Protein AF-A0AAE1VS35-F1 (afdb_monomer)

Foldseek 3Di:
DQDDADEDVVQQVLQVVQQVVCQAPVDPDDPDPPLPCQWAKDKDKDAADPDDPVNSLVVLLVQVVQADLVQLDGHPPGDNSSNCFNVQRPWHYKHKDWDQHPNRIIMMMMIIPPTGDDFQQSSVVADDAAEDVVQQVVQAVQQVVCQEDPDDDDPDDPPDDPDDKDKDKFAAPCPDPSNSRVVLRVQVVQADPVVRDGNPPGDNRSNCNVNPRVHHYKHKDWDQHPVRMIMIMMD

Organism: NCBI:txid243964

pLDDT: mean 84.27, std 13.15, range [43.28, 98.56]

Sequence (235 aa):
MELPLTWDLNLENYAKWWASSRREDCRLMHSFPEGDFKLGENIYWGSGNTWTPTDAVNAWADEKKYYDYASNSCVEGQLCGHYTQIVWKTTRRVGCARVICDSGDVFMTCNYDPPGNYIVRATKMELPLTWDSNLENYAKWWASQRREVRRLMHSFPESDFKLGENISWGSGNTWTPTHVANAWADEKKYYDYASNSCVEGQLCGDYTQNVWKSTRRVGCARVIRNSGDVFMTCN

Radius of gyration: 20.56 Å; Cα contacts (8 Å, |Δi|>4): 415; chains: 1; bounding box: 49×40×54 Å

Mean predicted aligned error: 13.08 Å

Nearest PDB structures (foldseek):
  1cfe-assembly1_A  TM=8.840E-01  e=4.135E-12  Solanum lycopersicum
  1smb-assembly1_A  TM=9.039E-01  e=7.337E-10  Homo sapiens
  2dda-assembly4_D  TM=8.501E-01  e=8.932E-10  Pseudechis australis
  2ddb-assembly2_B  TM=8.505E-01  e=1.161E-09  Pseudechis porphyriacus
  1wvr-assembly1_A  TM=8.387E-01  e=2.368E-08  Protobothrops flavoviridis

Structure (mmCIF, N/CA/C/O backbone):
data_AF-A0AAE1VS35-F1
#
_entry.id   AF-A0AAE1VS35-F1
#
loop_
_atom_site.group_PDB
_atom_site.id
_atom_site.type_symbol
_atom_site.label_atom_id
_atom_site.label_alt_id
_atom_site.label_comp_id
_atom_site.label_asym_id
_atom_site.label_entity_id
_atom_site.label_seq_id
_atom_site.pdbx_PDB_ins_code
_atom_site.Cartn_x
_atom_site.Cartn_y
_atom_site.Cartn_z
_atom_site.occupancy
_atom_site.B_iso_or_equiv
_atom_site.auth_seq_id
_atom_site.auth_comp_id
_atom_site.auth_asym_id
_atom_site.auth_atom_id
_atom_site.pdbx_PDB_model_num
ATOM 1 N N . MET A 1 1 ? -1.324 20.684 -12.156 1.00 45.22 1 MET A N 1
ATOM 2 C CA . MET A 1 1 ? -0.034 20.230 -12.707 1.00 45.22 1 MET A CA 1
ATOM 3 C C . MET A 1 1 ? 0.468 19.143 -11.775 1.00 45.22 1 MET A C 1
ATOM 5 O O . MET A 1 1 ? 0.661 19.430 -10.599 1.00 45.22 1 MET A O 1
ATOM 9 N N . GLU A 1 2 ? 0.518 17.897 -12.239 1.00 56.31 2 GLU A N 1
ATOM 10 C CA . GLU A 1 2 ? 1.101 16.794 -11.466 1.00 56.31 2 GLU A CA 1
ATOM 11 C C . GLU A 1 2 ? 2.621 16.846 -11.622 1.00 56.31 2 GLU A C 1
ATOM 13 O O . GLU A 1 2 ? 3.120 17.118 -12.714 1.00 56.31 2 GLU A O 1
ATOM 18 N N . LEU A 1 3 ? 3.350 16.683 -10.518 1.00 69.88 3 LEU A N 1
ATOM 19 C CA . LEU A 1 3 ? 4.810 16.693 -10.538 1.00 69.88 3 LEU A CA 1
ATOM 20 C C . LEU A 1 3 ? 5.311 15.287 -10.886 1.00 69.88 3 LEU A C 1
ATOM 22 O O . LEU A 1 3 ? 4.776 14.322 -10.336 1.00 69.88 3 LEU A O 1
ATOM 26 N N . PRO A 1 4 ? 6.324 15.155 -11.759 1.00 83.94 4 PRO A N 1
ATOM 27 C CA . PRO A 1 4 ? 6.920 13.858 -12.045 1.00 83.94 4 PRO A CA 1
ATOM 28 C C . PRO A 1 4 ? 7.579 13.278 -10.787 1.00 83.94 4 PRO A C 1
ATOM 30 O O . PRO A 1 4 ? 8.054 14.022 -9.924 1.00 83.94 4 PRO A O 1
ATOM 33 N N . LEU A 1 5 ? 7.631 11.946 -10.701 1.00 89.69 5 LEU A N 1
ATOM 34 C CA . LEU A 1 5 ? 8.400 11.260 -9.665 1.00 89.69 5 LEU A CA 1
ATOM 35 C C . LEU A 1 5 ? 9.889 11.589 -9.811 1.00 89.69 5 LEU A C 1
ATOM 37 O O . LEU A 1 5 ? 10.427 11.586 -10.919 1.00 89.69 5 LEU A O 1
ATOM 41 N N . THR A 1 6 ? 10.564 11.830 -8.691 1.00 95.56 6 THR A N 1
ATOM 42 C CA . THR A 1 6 ? 12.020 11.996 -8.649 1.00 95.56 6 THR A CA 1
ATOM 43 C C . THR A 1 6 ? 12.687 10.723 -8.153 1.00 95.56 6 THR A C 1
ATOM 45 O O . THR A 1 6 ? 12.204 10.085 -7.218 1.00 95.56 6 THR A O 1
ATOM 48 N N . TRP A 1 7 ? 13.828 10.371 -8.735 1.00 97.25 7 TRP A N 1
ATOM 49 C CA . TRP A 1 7 ? 14.613 9.240 -8.252 1.00 97.25 7 TRP A CA 1
ATOM 50 C C . TRP A 1 7 ? 15.207 9.527 -6.866 1.00 97.25 7 TRP A C 1
ATOM 52 O O . TRP A 1 7 ? 15.715 10.625 -6.632 1.00 97.25 7 TRP A O 1
ATOM 62 N N . ASP A 1 8 ? 15.163 8.552 -5.959 1.00 97.31 8 ASP A N 1
ATOM 63 C CA . ASP A 1 8 ? 15.742 8.643 -4.614 1.00 97.31 8 ASP A CA 1
ATOM 64 C C . ASP A 1 8 ? 16.706 7.474 -4.360 1.00 97.31 8 ASP A C 1
ATOM 66 O O . ASP A 1 8 ? 16.334 6.300 -4.409 1.00 97.31 8 ASP A O 1
ATOM 70 N N . LEU A 1 9 ? 17.966 7.808 -4.065 1.00 96.88 9 LEU A N 1
ATOM 71 C CA . LEU A 1 9 ? 19.037 6.828 -3.866 1.00 96.88 9 LEU A CA 1
ATOM 72 C C . LEU A 1 9 ? 18.846 5.972 -2.605 1.00 96.88 9 LEU A C 1
ATOM 74 O O . LEU A 1 9 ? 19.314 4.836 -2.563 1.00 96.88 9 LEU A O 1
ATOM 78 N N . ASN A 1 10 ? 18.163 6.478 -1.573 1.00 94.38 10 ASN A N 1
ATOM 79 C CA . ASN A 1 10 ? 17.874 5.683 -0.380 1.00 94.38 10 ASN A CA 1
ATOM 80 C C . ASN A 1 10 ? 16.818 4.621 -0.687 1.00 94.38 10 ASN A C 1
ATOM 82 O O . ASN A 1 10 ? 16.970 3.477 -0.258 1.00 94.38 10 ASN A O 1
ATOM 86 N N . LEU A 1 11 ? 15.794 4.974 -1.472 1.00 94.06 11 LEU A N 1
ATOM 87 C CA . LEU A 1 11 ? 14.795 4.013 -1.948 1.00 94.06 11 LEU A CA 1
ATOM 88 C C . LEU A 1 11 ? 15.425 2.968 -2.874 1.00 94.06 11 LEU A C 1
ATOM 90 O O . LEU A 1 11 ? 15.140 1.785 -2.738 1.00 94.06 11 LEU A O 1
ATOM 94 N N . GLU A 1 12 ? 16.342 3.371 -3.758 1.00 97.69 12 GLU A N 1
ATOM 95 C CA . GLU A 1 12 ? 17.098 2.437 -4.601 1.00 97.69 12 GLU A CA 1
ATOM 96 C C . GLU A 1 12 ? 17.942 1.466 -3.762 1.00 97.69 12 GLU A C 1
ATOM 98 O O . GLU A 1 12 ? 17.948 0.262 -4.015 1.00 97.69 12 GLU A O 1
ATOM 103 N N . ASN A 1 13 ? 18.653 1.963 -2.747 1.00 96.00 13 ASN A N 1
ATOM 104 C CA . ASN A 1 13 ? 19.463 1.116 -1.870 1.00 96.00 13 ASN A CA 1
ATOM 105 C C . ASN A 1 13 ? 18.602 0.128 -1.074 1.00 96.00 13 ASN A C 1
ATOM 107 O O . ASN A 1 13 ? 18.982 -1.035 -0.921 1.00 96.00 13 ASN A O 1
ATOM 111 N N . TYR A 1 14 ? 17.431 0.567 -0.614 1.00 94.69 14 TYR A N 1
ATOM 112 C CA . TYR A 1 14 ? 16.462 -0.299 0.047 1.00 94.69 14 TYR A CA 1
ATOM 113 C C . TYR A 1 14 ? 15.922 -1.377 -0.911 1.00 94.69 14 TYR A C 1
ATOM 115 O O . TYR A 1 14 ? 15.965 -2.566 -0.586 1.00 94.69 14 TYR A O 1
ATOM 123 N N . ALA A 1 15 ? 15.543 -0.991 -2.134 1.00 97.19 15 ALA A N 1
ATOM 124 C CA . ALA A 1 15 ? 15.126 -1.913 -3.188 1.00 97.19 15 ALA A CA 1
ATOM 125 C C . ALA A 1 15 ? 16.219 -2.947 -3.507 1.00 97.19 15 ALA A C 1
ATOM 127 O O . ALA A 1 15 ? 15.939 -4.138 -3.643 1.00 97.19 15 ALA A O 1
ATOM 128 N N . LYS A 1 16 ? 17.490 -2.524 -3.583 1.00 98.06 16 LYS A N 1
ATOM 129 C CA . LYS A 1 16 ? 18.640 -3.415 -3.824 1.00 98.06 16 LYS A CA 1
ATOM 130 C C . LYS A 1 16 ? 18.836 -4.423 -2.703 1.00 98.06 16 LYS A C 1
ATOM 132 O O . LYS A 1 16 ? 19.123 -5.587 -2.993 1.00 98.06 16 LYS A O 1
ATOM 137 N N . TRP A 1 17 ? 18.710 -3.9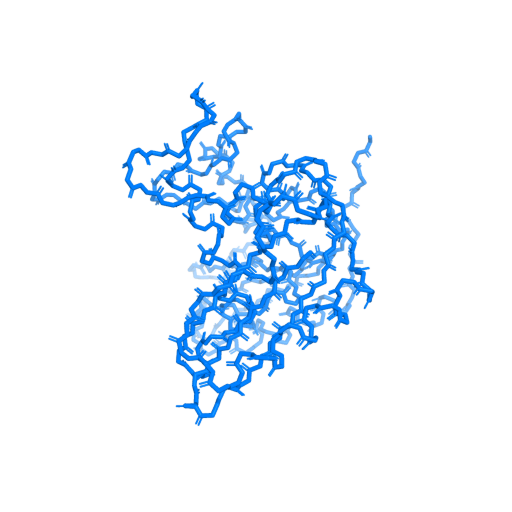90 -1.449 1.00 96.69 17 TRP A N 1
ATOM 138 C CA . TRP A 1 17 ? 18.774 -4.879 -0.290 1.00 96.69 17 TRP A CA 1
ATOM 139 C C . TRP A 1 17 ? 17.682 -5.948 -0.377 1.00 96.69 17 TRP A C 1
ATOM 141 O O . TRP A 1 17 ? 17.991 -7.140 -0.307 1.00 96.69 17 TRP A O 1
ATOM 151 N N . TRP A 1 18 ? 16.436 -5.537 -0.628 1.00 95.75 18 TRP A N 1
ATOM 152 C CA . TRP A 1 18 ? 15.327 -6.479 -0.690 1.00 95.75 18 TRP A CA 1
ATOM 153 C C . TRP A 1 18 ? 15.433 -7.430 -1.878 1.00 95.75 18 TRP A C 1
ATOM 155 O O . TRP A 1 18 ? 15.413 -8.646 -1.688 1.00 95.75 18 TRP A O 1
ATOM 165 N N . ALA A 1 19 ? 15.651 -6.906 -3.086 1.00 97.19 19 ALA A N 1
ATOM 166 C CA . ALA A 1 19 ? 15.824 -7.725 -4.280 1.00 97.19 19 ALA A CA 1
ATOM 167 C C . ALA A 1 19 ? 16.982 -8.719 -4.111 1.00 97.19 19 ALA A C 1
ATOM 169 O O . ALA A 1 19 ? 16.860 -9.887 -4.467 1.00 97.19 19 ALA A O 1
ATOM 170 N N . SER A 1 20 ? 18.084 -8.306 -3.475 1.00 97.25 20 SER A N 1
ATOM 171 C CA . SER A 1 20 ? 19.192 -9.216 -3.171 1.00 97.25 20 SER A CA 1
ATOM 172 C C . SER A 1 20 ? 18.784 -10.375 -2.266 1.00 97.25 20 SER A C 1
ATOM 174 O O . SER A 1 20 ? 19.250 -11.486 -2.494 1.00 97.25 20 SER A O 1
ATOM 176 N N . SER A 1 21 ? 17.911 -10.134 -1.286 1.00 96.31 21 SER A N 1
ATOM 177 C CA . SER A 1 21 ? 17.392 -11.163 -0.374 1.00 96.31 21 SER A CA 1
ATOM 178 C C . SER A 1 21 ? 16.394 -12.135 -1.020 1.00 96.31 21 SER A C 1
ATOM 180 O O . SER A 1 21 ? 16.010 -13.119 -0.390 1.00 96.31 21 SER A O 1
ATOM 182 N N . ARG A 1 22 ? 15.930 -11.843 -2.244 1.00 96.62 22 ARG A N 1
ATOM 183 C CA . ARG A 1 22 ? 15.051 -12.705 -3.054 1.00 96.62 22 ARG A CA 1
ATOM 184 C C . ARG A 1 22 ? 15.815 -13.533 -4.087 1.00 96.62 22 ARG A C 1
ATOM 186 O O . ARG A 1 22 ? 15.195 -14.294 -4.815 1.00 96.62 22 ARG A O 1
ATOM 193 N N . ARG A 1 23 ? 17.145 -13.404 -4.186 1.00 96.31 23 ARG A N 1
ATOM 194 C CA . ARG A 1 23 ? 17.927 -14.124 -5.209 1.00 96.31 23 ARG A CA 1
ATOM 195 C C . ARG A 1 23 ? 17.796 -15.645 -5.117 1.00 96.31 23 ARG A C 1
ATOM 197 O O . ARG A 1 23 ? 17.725 -16.285 -6.157 1.00 96.31 23 ARG A O 1
ATOM 204 N N . GLU A 1 24 ? 17.728 -16.190 -3.906 1.00 96.25 24 GLU A N 1
ATOM 205 C CA . GLU A 1 24 ? 17.674 -17.640 -3.679 1.00 96.25 24 GLU A CA 1
ATOM 206 C C . GLU A 1 24 ? 16.349 -18.262 -4.151 1.00 96.25 24 GLU A C 1
ATOM 208 O O . GLU A 1 24 ? 16.347 -19.328 -4.760 1.00 96.25 24 GLU A O 1
ATOM 213 N N . ASP A 1 25 ? 15.214 -17.599 -3.896 1.00 93.50 25 ASP A N 1
ATOM 214 C CA . ASP A 1 25 ? 13.879 -18.182 -4.091 1.00 93.50 25 ASP A CA 1
ATOM 215 C C . ASP A 1 25 ? 13.035 -17.496 -5.180 1.00 93.50 25 ASP A C 1
ATOM 217 O O . ASP A 1 25 ? 12.011 -18.033 -5.601 1.00 93.50 25 ASP A O 1
ATOM 221 N N . CYS A 1 26 ? 13.450 -16.312 -5.632 1.00 95.25 26 CYS A N 1
ATOM 222 C CA . CYS A 1 26 ? 12.739 -15.443 -6.567 1.00 95.25 26 CYS A CA 1
ATOM 223 C C . CYS A 1 26 ? 11.270 -15.173 -6.201 1.00 95.25 26 CYS A C 1
ATOM 225 O O . CYS A 1 26 ? 10.449 -14.863 -7.069 1.00 95.25 26 CYS A O 1
ATOM 227 N N . ARG A 1 27 ? 10.899 -15.309 -4.922 1.00 93.56 27 ARG A N 1
ATOM 228 C CA . ARG A 1 27 ? 9.492 -15.249 -4.516 1.00 93.56 27 ARG A CA 1
ATOM 229 C C . ARG A 1 27 ? 8.964 -13.823 -4.596 1.00 93.56 27 ARG A C 1
ATOM 231 O O . ARG A 1 27 ? 9.581 -12.891 -4.080 1.00 93.56 27 ARG A O 1
ATOM 238 N N . LEU A 1 28 ? 7.758 -13.683 -5.150 1.00 91.19 28 LEU A N 1
ATOM 239 C CA . LEU A 1 28 ? 6.957 -12.462 -5.071 1.00 91.19 28 LEU A CA 1
ATOM 240 C C . LEU A 1 28 ? 6.489 -12.230 -3.632 1.00 91.19 28 LEU A C 1
ATOM 242 O O . LEU A 1 28 ? 5.392 -12.621 -3.244 1.00 91.19 28 LEU A O 1
ATOM 246 N N . MET A 1 29 ? 7.358 -11.624 -2.831 1.00 90.12 29 MET A N 1
ATOM 247 C CA . MET A 1 29 ? 7.088 -11.271 -1.446 1.00 90.12 29 MET A CA 1
ATOM 248 C C . MET A 1 29 ? 7.529 -9.834 -1.195 1.00 90.12 29 MET A C 1
ATOM 250 O O . MET A 1 29 ? 8.613 -9.429 -1.626 1.00 90.12 29 MET A O 1
ATOM 254 N N . HIS A 1 30 ? 6.686 -9.082 -0.496 1.00 88.50 30 HIS A N 1
ATOM 255 C CA . HIS A 1 30 ? 6.974 -7.707 -0.110 1.00 88.50 30 HIS A CA 1
ATOM 256 C C . HIS A 1 30 ? 8.086 -7.620 0.942 1.00 88.50 30 HIS A C 1
ATOM 258 O O . HIS A 1 30 ? 8.280 -8.548 1.733 1.00 88.50 30 HIS A O 1
ATOM 264 N N . SER A 1 31 ? 8.808 -6.496 0.958 1.00 86.94 31 SER A N 1
ATOM 265 C CA . SER A 1 31 ? 9.962 -6.256 1.841 1.00 86.94 31 SER A CA 1
ATOM 266 C C . SER A 1 31 ? 9.604 -6.008 3.305 1.00 86.94 31 SER A C 1
ATOM 268 O O . SER A 1 31 ? 10.482 -5.917 4.169 1.00 86.94 31 SER A O 1
ATOM 270 N N . PHE A 1 32 ? 8.313 -5.887 3.587 1.00 75.00 32 PHE A N 1
ATOM 271 C CA . PHE A 1 32 ? 7.732 -5.698 4.903 1.00 75.00 32 PHE A CA 1
ATOM 272 C C . PHE A 1 32 ? 6.508 -6.611 5.061 1.00 75.00 32 PHE A C 1
ATOM 274 O O . PHE A 1 32 ? 5.879 -6.974 4.063 1.00 75.00 32 PHE A O 1
ATOM 281 N N . PRO A 1 33 ? 6.154 -7.002 6.301 1.00 61.72 33 PRO A N 1
ATOM 282 C CA . PRO A 1 33 ? 4.920 -7.734 6.555 1.00 61.72 33 PRO A CA 1
ATOM 283 C C . PRO A 1 33 ? 3.716 -6.992 5.973 1.00 61.72 33 PRO A C 1
ATOM 285 O O . PRO A 1 33 ? 3.648 -5.762 6.052 1.00 61.72 33 PRO A O 1
ATOM 288 N N . GLU A 1 34 ? 2.751 -7.733 5.431 1.00 50.50 34 GLU A N 1
ATOM 289 C CA . GLU A 1 34 ? 1.488 -7.151 4.978 1.00 50.50 34 GLU A CA 1
ATOM 290 C C . GLU A 1 34 ? 0.880 -6.279 6.092 1.00 50.50 34 GLU A C 1
ATOM 292 O O . GLU A 1 34 ? 0.699 -6.723 7.228 1.00 50.50 34 GLU A O 1
ATOM 297 N N . GLY A 1 35 ? 0.607 -5.008 5.782 1.00 43.28 35 GLY A N 1
ATOM 298 C CA . GLY A 1 35 ? 0.098 -4.035 6.752 1.00 43.28 35 GLY A CA 1
ATOM 299 C C . GLY A 1 35 ? 1.147 -3.149 7.448 1.00 43.28 35 GLY A C 1
ATOM 300 O O . GLY A 1 35 ? 0.763 -2.280 8.232 1.00 43.28 35 GLY A O 1
ATOM 301 N N . ASP A 1 36 ? 2.445 -3.297 7.171 1.00 50.97 36 ASP A N 1
ATOM 302 C CA . ASP A 1 36 ? 3.501 -2.377 7.640 1.00 50.97 36 ASP A CA 1
ATOM 303 C C . ASP A 1 36 ? 3.963 -1.445 6.498 1.00 50.97 36 ASP A C 1
ATOM 305 O O . ASP A 1 36 ? 5.085 -1.534 6.007 1.00 50.97 36 ASP A O 1
ATOM 309 N N . PHE A 1 37 ? 3.063 -0.556 6.048 1.00 57.41 37 PHE A N 1
ATOM 310 C CA . PHE A 1 37 ? 3.201 0.312 4.859 1.00 57.41 37 PHE A CA 1
ATOM 311 C C . PHE A 1 37 ? 4.189 1.485 5.020 1.00 57.41 37 PHE A C 1
ATOM 313 O O . PHE A 1 37 ? 3.873 2.633 4.704 1.00 57.41 37 PHE A O 1
ATOM 320 N N . LYS A 1 38 ? 5.397 1.226 5.525 1.00 67.31 38 LYS A N 1
ATOM 321 C CA . LYS A 1 38 ? 6.436 2.259 5.690 1.00 67.31 38 LYS A CA 1
ATOM 322 C C . LYS A 1 38 ? 6.845 2.900 4.364 1.00 67.31 38 LYS A C 1
ATOM 324 O O . LYS A 1 38 ? 7.217 4.069 4.353 1.00 67.31 38 LYS A O 1
ATOM 329 N N . LEU A 1 39 ? 6.770 2.137 3.274 1.00 78.19 39 LEU A N 1
ATOM 330 C CA . LEU A 1 39 ? 7.013 2.556 1.895 1.00 78.19 39 LEU A CA 1
ATOM 331 C C . LEU A 1 39 ? 5.927 1.959 0.999 1.00 78.19 39 LEU A C 1
ATOM 333 O O . LEU A 1 39 ? 5.331 0.936 1.330 1.00 78.19 39 LEU A O 1
ATOM 337 N N . GLY A 1 40 ? 5.678 2.590 -0.145 1.00 86.44 40 GLY A N 1
ATOM 338 C CA . GLY A 1 40 ? 4.922 1.941 -1.210 1.00 86.44 40 GLY A CA 1
ATOM 339 C C . GLY A 1 40 ? 5.831 0.927 -1.886 1.00 86.44 40 GLY A C 1
ATOM 340 O O . GLY A 1 40 ? 7.039 1.160 -1.950 1.00 86.44 40 GLY A O 1
ATOM 341 N N . GLU A 1 41 ? 5.296 -0.182 -2.385 1.00 91.75 41 GLU A N 1
ATOM 342 C CA . GLU A 1 41 ? 6.112 -1.189 -3.060 1.00 91.75 41 GLU A CA 1
ATOM 343 C C . GLU A 1 41 ? 5.358 -1.870 -4.200 1.00 91.75 41 GLU A C 1
ATOM 345 O O . GLU A 1 41 ? 4.259 -2.380 -4.001 1.00 91.75 41 GLU A O 1
ATOM 350 N N . ASN A 1 42 ? 6.000 -1.923 -5.368 1.00 95.62 42 ASN A N 1
ATOM 351 C CA . ASN A 1 42 ? 5.604 -2.795 -6.467 1.00 95.62 42 ASN A CA 1
ATOM 352 C C . ASN A 1 42 ? 6.688 -3.844 -6.694 1.00 95.62 42 ASN A C 1
ATOM 354 O O . ASN A 1 42 ? 7.868 -3.498 -6.755 1.00 95.62 42 ASN A O 1
ATOM 358 N N . ILE A 1 43 ? 6.283 -5.101 -6.871 1.00 96.56 43 ILE A N 1
ATOM 359 C CA . ILE A 1 43 ? 7.181 -6.228 -7.137 1.00 96.56 43 ILE A CA 1
ATOM 360 C C . ILE A 1 43 ? 6.833 -6.897 -8.465 1.00 96.56 43 ILE A C 1
ATOM 362 O O . ILE A 1 43 ? 5.696 -6.850 -8.933 1.00 96.56 43 ILE A O 1
ATOM 366 N N . TYR A 1 44 ? 7.833 -7.496 -9.098 1.00 97.94 44 TYR A N 1
ATOM 367 C CA . TYR A 1 44 ? 7.686 -8.175 -10.377 1.00 97.94 44 TYR A CA 1
ATOM 368 C C . TYR A 1 44 ? 8.544 -9.433 -10.418 1.00 97.94 44 TYR A C 1
ATOM 370 O O . TYR A 1 44 ? 9.687 -9.429 -9.959 1.00 97.94 44 TYR A O 1
ATOM 378 N N . TRP A 1 45 ? 7.990 -10.483 -11.015 1.00 97.81 45 TRP A N 1
ATOM 379 C CA . TRP A 1 45 ? 8.688 -11.717 -11.336 1.00 97.81 45 TRP A CA 1
ATOM 380 C C . TRP A 1 45 ? 8.473 -12.023 -12.811 1.00 97.81 45 TRP A C 1
ATOM 382 O O . TRP A 1 45 ? 7.354 -11.912 -13.315 1.00 97.81 45 TRP A O 1
ATOM 392 N N . GLY A 1 46 ? 9.541 -12.426 -13.488 1.00 97.12 46 GLY A N 1
ATOM 393 C CA . GLY A 1 46 ? 9.478 -12.879 -14.867 1.00 97.12 46 GLY A CA 1
ATOM 394 C C . GLY A 1 46 ? 10.423 -14.047 -15.091 1.00 97.12 46 GLY A C 1
ATOM 395 O O . GLY A 1 46 ? 11.557 -14.029 -14.613 1.00 97.12 46 GLY A O 1
ATOM 396 N N . SER A 1 47 ? 9.958 -15.055 -15.831 1.00 97.31 47 SER A N 1
ATOM 397 C CA . SER A 1 47 ? 10.759 -16.248 -16.101 1.00 97.31 47 SER A CA 1
ATOM 398 C C . SER A 1 47 ? 11.916 -15.971 -17.065 1.00 97.31 47 SER A C 1
ATOM 400 O O . SER A 1 47 ? 11.723 -15.346 -18.110 1.00 97.31 47 SER A O 1
ATOM 402 N N . GLY A 1 48 ? 13.110 -16.460 -16.737 1.00 96.50 48 GLY A N 1
ATOM 403 C CA . GLY A 1 48 ? 14.344 -16.164 -17.462 1.00 96.50 48 GLY A CA 1
ATOM 404 C C . GLY A 1 48 ? 14.886 -14.751 -17.210 1.00 96.50 48 GLY A C 1
ATOM 405 O O . GLY A 1 48 ? 14.345 -13.964 -16.436 1.00 96.50 48 GLY A O 1
ATOM 406 N N . ASN A 1 49 ? 15.985 -14.408 -17.887 1.00 95.94 49 ASN A N 1
ATOM 407 C CA . ASN A 1 49 ? 16.792 -13.232 -17.546 1.00 95.94 49 ASN A CA 1
ATOM 408 C C . ASN A 1 49 ? 16.589 -12.002 -18.448 1.00 95.94 49 ASN A C 1
ATOM 410 O O . ASN A 1 49 ? 17.292 -11.003 -18.280 1.00 95.94 49 ASN A O 1
ATOM 414 N N . THR A 1 50 ? 15.646 -12.047 -19.389 1.00 97.31 50 THR A N 1
ATOM 415 C CA . THR A 1 50 ? 15.472 -11.007 -20.418 1.00 97.31 50 THR A CA 1
ATOM 416 C C . THR A 1 50 ? 14.538 -9.872 -20.008 1.00 97.31 50 THR A C 1
ATOM 418 O O . THR A 1 50 ? 14.534 -8.837 -20.666 1.00 97.31 50 THR A O 1
ATOM 421 N N . TRP A 1 51 ? 13.772 -10.033 -18.925 1.00 97.75 51 TRP A N 1
ATOM 422 C CA . TRP A 1 51 ? 12.823 -9.020 -18.460 1.00 97.75 51 TRP A CA 1
ATOM 423 C C . TRP A 1 51 ? 13.525 -7.727 -18.041 1.00 97.75 51 TRP A C 1
ATOM 425 O O . TRP A 1 51 ? 14.504 -7.736 -17.275 1.00 97.75 51 TRP A O 1
ATOM 435 N N . THR A 1 52 ? 12.997 -6.609 -18.537 1.00 97.81 52 THR A N 1
ATOM 436 C CA . THR A 1 52 ? 13.520 -5.256 -18.330 1.00 97.81 52 THR A CA 1
ATOM 437 C C . THR A 1 52 ? 12.640 -4.449 -17.368 1.00 97.81 52 THR A C 1
ATOM 439 O O . THR A 1 52 ? 11.465 -4.773 -17.183 1.00 97.81 52 THR A O 1
ATOM 442 N N . PRO A 1 53 ? 13.168 -3.376 -16.748 1.00 97.00 53 PRO A N 1
ATOM 443 C CA . PRO A 1 53 ? 12.354 -2.483 -15.922 1.00 97.00 53 PRO A CA 1
ATOM 444 C C . PRO A 1 53 ? 11.138 -1.907 -16.660 1.00 97.00 53 PRO A C 1
ATOM 446 O O . PRO A 1 53 ? 10.090 -1.713 -16.053 1.00 97.00 53 PRO A O 1
ATOM 449 N N . THR A 1 54 ? 11.253 -1.676 -17.972 1.00 97.75 54 THR A N 1
ATOM 450 C CA . THR A 1 54 ? 10.138 -1.217 -18.810 1.00 97.75 54 THR A CA 1
ATOM 451 C C . THR A 1 54 ? 9.006 -2.241 -18.848 1.00 97.75 54 THR A C 1
ATOM 453 O O . THR A 1 54 ? 7.845 -1.858 -18.737 1.00 97.75 54 THR A O 1
ATOM 456 N N . ASP A 1 55 ? 9.324 -3.535 -18.944 1.00 97.94 55 ASP A N 1
ATOM 457 C CA . ASP A 1 55 ? 8.314 -4.601 -18.962 1.00 97.94 55 ASP A CA 1
ATOM 458 C C . ASP A 1 55 ? 7.557 -4.674 -17.634 1.00 97.94 55 ASP A C 1
ATOM 460 O O . ASP A 1 55 ? 6.331 -4.768 -17.626 1.00 97.94 55 ASP A O 1
ATOM 464 N N . ALA A 1 56 ? 8.277 -4.559 -16.513 1.00 97.56 56 ALA A N 1
ATOM 465 C CA . ALA A 1 56 ? 7.671 -4.534 -15.185 1.00 97.56 56 ALA A CA 1
ATOM 466 C C . ALA A 1 56 ? 6.733 -3.328 -15.014 1.00 97.56 56 ALA A C 1
ATOM 468 O O . ALA A 1 56 ? 5.584 -3.490 -14.605 1.00 97.56 56 ALA A O 1
ATOM 469 N N . VAL A 1 57 ? 7.184 -2.125 -15.392 1.00 97.19 57 VAL A N 1
ATOM 470 C CA . VAL A 1 57 ? 6.366 -0.904 -15.303 1.00 97.19 57 VAL A CA 1
ATOM 471 C C . VAL A 1 57 ? 5.137 -0.980 -16.206 1.00 97.19 57 VAL A C 1
ATOM 473 O O . VAL A 1 57 ? 4.056 -0.583 -15.776 1.00 97.19 57 VAL A O 1
ATOM 476 N N . ASN A 1 58 ? 5.267 -1.520 -17.420 1.00 97.50 58 ASN A N 1
ATOM 477 C CA . ASN A 1 58 ? 4.130 -1.720 -18.316 1.00 97.50 58 ASN A CA 1
ATOM 478 C C . ASN A 1 58 ? 3.127 -2.722 -17.736 1.00 97.50 58 ASN A C 1
ATOM 480 O O . ASN A 1 58 ? 1.935 -2.434 -17.715 1.00 97.50 58 ASN A O 1
ATOM 484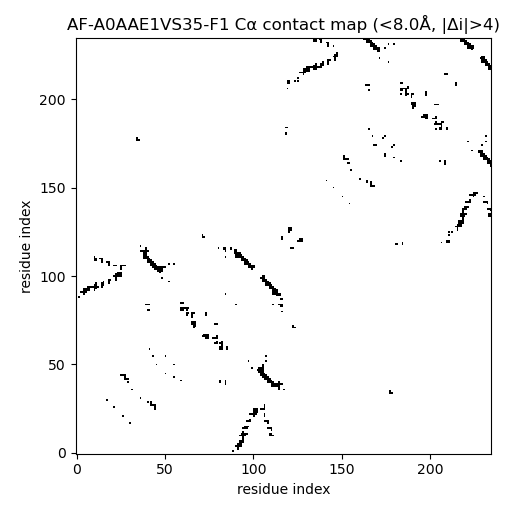 N N . ALA A 1 59 ? 3.595 -3.852 -17.195 1.00 95.50 59 ALA A N 1
ATOM 485 C CA . ALA A 1 59 ? 2.726 -4.848 -16.572 1.00 95.50 59 ALA A CA 1
ATOM 486 C C . ALA A 1 59 ? 1.941 -4.267 -15.384 1.00 95.50 59 ALA A C 1
ATOM 488 O O . ALA A 1 59 ? 0.739 -4.494 -15.262 1.00 95.50 59 ALA A O 1
ATOM 489 N N . TRP A 1 60 ? 2.601 -3.471 -14.540 1.00 96.44 60 TRP A N 1
ATOM 490 C CA . TRP A 1 60 ? 1.946 -2.758 -13.446 1.00 96.44 60 TRP A CA 1
ATOM 491 C C . TRP A 1 60 ? 0.955 -1.701 -13.946 1.00 96.44 60 TRP A C 1
ATOM 493 O O . TRP A 1 60 ? -0.131 -1.566 -13.392 1.00 96.44 60 TRP A O 1
ATOM 503 N N . ALA A 1 61 ? 1.304 -0.944 -14.990 1.00 94.31 61 ALA A N 1
ATOM 504 C CA . ALA A 1 61 ? 0.438 0.088 -15.554 1.00 94.31 61 ALA A CA 1
ATOM 505 C C . ALA A 1 61 ? -0.798 -0.493 -16.263 1.00 94.31 61 ALA A C 1
ATOM 507 O O . ALA A 1 61 ? -1.869 0.116 -16.226 1.00 94.31 61 ALA A O 1
ATOM 508 N N . ASP A 1 62 ? -0.672 -1.676 -16.865 1.00 94.69 62 ASP A N 1
ATOM 509 C CA . ASP A 1 62 ? -1.745 -2.371 -17.582 1.00 94.69 62 ASP A CA 1
ATOM 510 C C . ASP A 1 62 ? -2.908 -2.787 -16.678 1.00 94.69 62 ASP A C 1
ATOM 512 O O . ASP A 1 62 ? -4.024 -2.984 -17.168 1.00 94.69 62 ASP A O 1
ATOM 516 N N . GLU A 1 63 ? -2.703 -2.857 -15.361 1.00 89.19 63 GLU A N 1
ATOM 517 C CA . GLU A 1 63 ? -3.790 -3.042 -14.396 1.00 89.19 63 GLU A CA 1
ATOM 518 C C . GLU A 1 63 ? -4.843 -1.922 -14.467 1.00 89.19 63 GLU A C 1
ATOM 520 O O . GLU A 1 63 ? -5.995 -2.135 -14.086 1.00 89.19 63 GLU A O 1
ATOM 525 N N . LYS A 1 64 ? -4.505 -0.754 -15.038 1.00 88.56 64 LYS A N 1
ATOM 526 C CA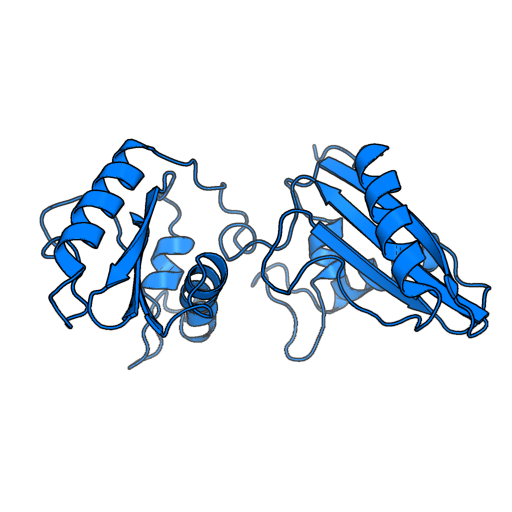 . LYS A 1 64 ? -5.446 0.344 -15.315 1.00 88.56 64 LYS A CA 1
ATOM 527 C C . LYS A 1 64 ? -6.732 -0.125 -15.994 1.00 88.56 64 LYS A C 1
ATOM 529 O O . LYS A 1 64 ? -7.791 0.436 -15.730 1.00 88.56 64 LYS A O 1
ATOM 534 N N . LYS A 1 65 ? -6.662 -1.135 -16.867 1.00 91.31 65 LYS A N 1
ATOM 535 C CA . LYS A 1 65 ? -7.837 -1.662 -17.585 1.00 91.31 65 LYS A CA 1
ATOM 536 C C . LYS A 1 65 ? -8.893 -2.278 -16.660 1.00 91.31 65 LYS A C 1
ATOM 538 O O . LYS A 1 65 ? -10.039 -2.423 -17.069 1.00 91.31 65 LYS A O 1
ATOM 543 N N . TYR A 1 66 ? -8.507 -2.631 -15.435 1.00 83.19 66 TYR A N 1
ATOM 544 C CA . TYR A 1 66 ? -9.385 -3.169 -14.399 1.00 83.19 66 TYR A CA 1
ATOM 545 C C . TYR A 1 66 ? -9.780 -2.125 -13.351 1.00 83.19 66 TYR A C 1
ATOM 547 O O . TYR A 1 66 ? -10.510 -2.450 -12.417 1.00 83.19 66 TYR A O 1
ATOM 555 N N . T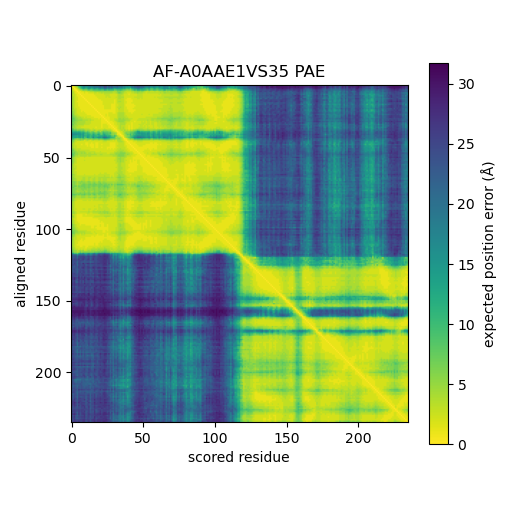YR A 1 67 ? -9.299 -0.887 -13.478 1.00 76.88 67 TYR A N 1
ATOM 556 C CA . TYR A 1 67 ? -9.574 0.174 -12.524 1.00 76.88 67 TYR A CA 1
ATOM 557 C C . TYR A 1 67 ? -10.700 1.082 -13.014 1.00 76.88 67 TYR A C 1
ATOM 559 O O . TYR A 1 67 ? -10.574 1.757 -14.037 1.00 76.88 67 TYR A O 1
ATOM 567 N N . ASP A 1 68 ? -11.789 1.138 -12.253 1.00 77.31 68 ASP A N 1
ATOM 568 C CA . ASP A 1 68 ? -12.880 2.076 -12.483 1.00 77.31 68 ASP A CA 1
ATOM 569 C C . ASP A 1 68 ? -12.635 3.354 -11.672 1.00 77.31 68 ASP A C 1
ATOM 571 O O . ASP A 1 68 ? -12.683 3.360 -10.441 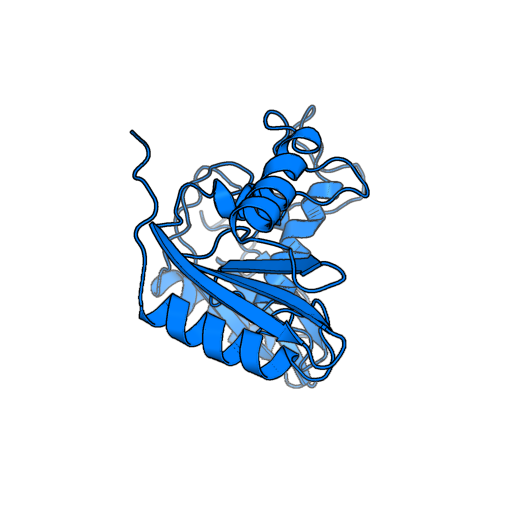1.00 77.31 68 ASP A O 1
ATOM 575 N N . TYR A 1 69 ? -12.369 4.459 -12.370 1.00 70.44 69 TYR A N 1
ATOM 576 C CA . TYR A 1 69 ? -12.139 5.765 -11.750 1.00 70.44 69 TYR A CA 1
ATOM 577 C C . TYR A 1 69 ? -13.412 6.403 -11.187 1.00 70.44 69 TYR A C 1
ATOM 579 O O . TYR A 1 69 ? -13.308 7.238 -10.290 1.00 70.44 69 TYR A O 1
ATOM 587 N N . ALA A 1 70 ? -14.595 6.057 -11.704 1.00 68.69 70 ALA A N 1
ATOM 588 C CA . ALA A 1 70 ? -15.853 6.647 -11.258 1.00 68.69 70 ALA A CA 1
ATOM 589 C C . ALA A 1 70 ? -16.234 6.128 -9.867 1.00 68.69 70 ALA A C 1
ATOM 591 O O . ALA A 1 70 ? -16.568 6.905 -8.971 1.00 68.69 70 ALA A O 1
ATOM 592 N N . SER A 1 71 ? -16.132 4.816 -9.664 1.00 63.47 71 SER A N 1
ATOM 593 C CA . SER A 1 71 ? -16.338 4.179 -8.358 1.00 63.47 71 SER A CA 1
ATOM 594 C C . SER A 1 71 ? -15.095 4.247 -7.464 1.00 63.47 71 SER A C 1
ATOM 596 O O . SER A 1 71 ? -15.193 4.145 -6.232 1.00 63.47 71 SER A O 1
ATOM 598 N N . ASN A 1 72 ? -13.933 4.446 -8.088 1.00 63.09 72 ASN A N 1
ATOM 599 C CA . ASN A 1 72 ? -12.615 4.259 -7.513 1.00 63.09 72 ASN A CA 1
ATOM 600 C C . ASN A 1 72 ? -12.451 2.850 -6.913 1.00 63.09 72 ASN A C 1
ATOM 602 O O . ASN A 1 72 ? -12.147 2.669 -5.726 1.00 63.09 72 ASN A O 1
ATOM 606 N N . SER A 1 73 ? -12.685 1.840 -7.746 1.00 70.69 73 SER A N 1
ATOM 607 C CA . SER A 1 73 ? -12.566 0.431 -7.376 1.00 70.69 73 SER A CA 1
ATOM 608 C C . SER A 1 73 ? -11.826 -0.371 -8.437 1.00 70.69 73 SER A C 1
ATOM 610 O O . SER A 1 73 ? -11.819 -0.026 -9.615 1.00 70.69 73 SER A O 1
ATOM 612 N N . CYS A 1 74 ? -11.235 -1.482 -8.008 1.00 73.94 74 CYS A N 1
ATOM 613 C CA . CYS A 1 74 ? -10.757 -2.513 -8.918 1.00 73.94 74 CYS A CA 1
ATOM 614 C C . CYS A 1 74 ? -11.897 -3.487 -9.228 1.00 73.94 74 CYS A C 1
ATOM 616 O O . CYS A 1 74 ? -12.720 -3.758 -8.348 1.00 73.94 74 CYS A O 1
ATOM 618 N N . VAL A 1 75 ? -11.938 -4.015 -10.450 1.00 77.81 75 VAL A N 1
ATOM 619 C CA . VAL A 1 75 ? -12.828 -5.124 -10.817 1.00 77.81 75 VAL A CA 1
ATOM 620 C C . VAL A 1 75 ? -12.592 -6.309 -9.874 1.00 77.81 75 VAL A C 1
ATOM 622 O O . VAL A 1 75 ? -11.456 -6.616 -9.510 1.00 77.81 75 VAL A O 1
ATOM 625 N N . GLU A 1 76 ? -13.672 -6.976 -9.468 1.00 74.81 76 GLU A N 1
ATOM 626 C CA . GLU A 1 76 ? -13.607 -8.113 -8.551 1.00 74.81 76 GLU A CA 1
ATOM 627 C C . GLU A 1 76 ? -12.684 -9.222 -9.086 1.00 74.81 76 GLU A C 1
ATOM 629 O O . GLU A 1 76 ? -12.730 -9.588 -10.262 1.00 74.81 76 GLU A O 1
ATOM 634 N N . GLY A 1 77 ? -11.804 -9.730 -8.218 1.00 72.81 77 GLY A N 1
ATOM 635 C CA . GLY A 1 77 ? -10.814 -10.753 -8.566 1.00 72.81 77 GLY A CA 1
ATOM 636 C C . GLY A 1 77 ? -9.620 -10.258 -9.393 1.00 72.81 77 GLY A C 1
ATOM 637 O O . GLY A 1 77 ? -8.749 -11.064 -9.711 1.00 72.81 77 GLY A O 1
ATOM 638 N N . GLN A 1 78 ? -9.550 -8.967 -9.733 1.00 83.94 78 GLN A N 1
ATOM 639 C CA . GLN A 1 78 ? -8.407 -8.366 -10.425 1.00 83.94 78 GLN A CA 1
ATOM 640 C C . GLN A 1 78 ? -7.472 -7.635 -9.458 1.00 83.94 78 GLN A C 1
ATOM 642 O O . GLN A 1 78 ? -7.822 -7.324 -8.317 1.00 83.94 78 GLN A O 1
ATOM 647 N N . LEU A 1 79 ? -6.265 -7.345 -9.942 1.00 79.88 79 LEU A N 1
ATOM 648 C CA . LEU A 1 79 ? -5.272 -6.538 -9.243 1.00 79.88 79 LEU A CA 1
ATOM 649 C C . LEU A 1 79 ? -5.217 -5.148 -9.872 1.00 79.88 79 LEU A C 1
ATOM 651 O O . LEU A 1 79 ? -5.192 -5.017 -11.093 1.00 79.88 79 LEU A O 1
ATOM 655 N N . CYS A 1 80 ? -5.208 -4.126 -9.019 1.00 82.06 80 CYS A N 1
ATOM 656 C CA . CYS A 1 80 ? -5.007 -2.731 -9.417 1.00 82.06 80 CYS A CA 1
ATOM 657 C C . CYS A 1 80 ? -3.996 -1.998 -8.529 1.00 82.06 80 CYS A C 1
ATOM 659 O O . CYS A 1 80 ? -3.768 -0.804 -8.720 1.00 82.06 80 CYS A O 1
ATOM 661 N N . GLY A 1 81 ? -3.439 -2.686 -7.525 1.00 81.56 81 GLY A N 1
ATOM 662 C CA . GLY A 1 81 ? -2.581 -2.079 -6.513 1.00 81.56 81 GLY A CA 1
ATOM 663 C C . GLY A 1 81 ? -1.283 -1.533 -7.098 1.00 81.56 81 GLY A C 1
ATOM 664 O O . GLY A 1 81 ? -0.823 -0.471 -6.671 1.00 81.56 81 GLY A O 1
ATOM 665 N N . HIS A 1 82 ? -0.720 -2.203 -8.106 1.00 90.94 82 HIS A N 1
ATOM 666 C CA . HIS A 1 82 ? 0.506 -1.735 -8.733 1.00 90.94 82 HIS A CA 1
ATOM 667 C C . HIS A 1 82 ? 0.243 -0.479 -9.558 1.00 90.94 82 HIS A C 1
ATOM 669 O O . HIS A 1 82 ? 0.992 0.498 -9.449 1.00 90.94 82 HIS A O 1
ATOM 675 N N . TYR A 1 83 ? -0.852 -0.472 -10.326 1.00 89.12 83 TYR A N 1
ATOM 676 C CA . TYR A 1 83 ? -1.267 0.705 -11.084 1.00 89.12 83 TYR A CA 1
ATOM 677 C C . TYR A 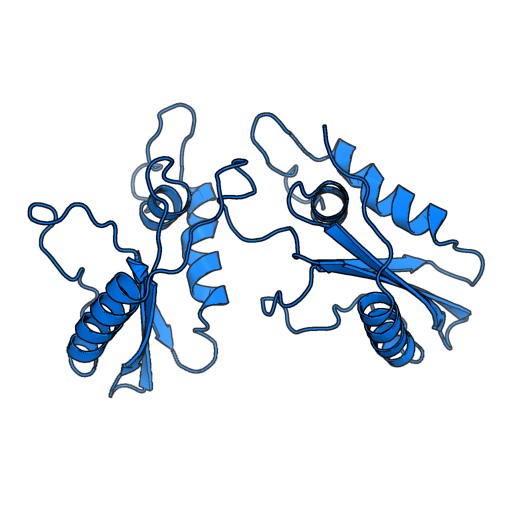1 83 ? -1.547 1.896 -10.163 1.00 89.12 83 TYR A C 1
ATOM 679 O O . TYR A 1 83 ? -0.991 2.978 -10.375 1.00 89.12 83 TYR A O 1
ATOM 687 N N . THR A 1 84 ? -2.358 1.716 -9.115 1.00 83.31 84 THR A N 1
ATOM 688 C CA . THR A 1 84 ? -2.714 2.818 -8.210 1.00 83.31 84 THR A CA 1
ATOM 689 C C . THR A 1 84 ? -1.503 3.375 -7.478 1.00 83.31 84 THR A C 1
ATOM 691 O O . THR A 1 84 ? -1.445 4.584 -7.274 1.00 83.31 84 THR A O 1
ATOM 694 N N . GLN A 1 85 ? -0.505 2.547 -7.156 1.00 87.25 85 GLN A N 1
ATOM 695 C CA . GLN A 1 85 ? 0.756 3.021 -6.587 1.00 87.25 85 GLN A CA 1
ATOM 696 C C . GLN A 1 85 ? 1.538 3.912 -7.567 1.00 87.25 85 GLN A C 1
ATOM 698 O O . GLN A 1 85 ? 2.058 4.951 -7.156 1.00 87.25 85 GLN A O 1
ATOM 703 N N . ILE A 1 86 ? 1.612 3.541 -8.850 1.00 90.38 86 ILE A N 1
ATOM 704 C CA . ILE A 1 86 ? 2.331 4.321 -9.875 1.00 90.38 86 ILE A CA 1
ATOM 705 C C . ILE A 1 86 ? 1.711 5.708 -10.042 1.00 90.38 86 ILE A C 1
ATOM 707 O O . ILE A 1 86 ? 2.433 6.702 -10.111 1.00 90.38 86 ILE A O 1
ATOM 711 N N . VAL A 1 87 ? 0.380 5.784 -10.096 1.00 85.94 87 VAL A N 1
ATOM 712 C CA . VAL A 1 87 ? -0.345 7.046 -10.326 1.00 85.94 87 VAL A CA 1
ATOM 713 C C . VAL A 1 87 ? -0.741 7.762 -9.036 1.00 85.94 87 VAL A C 1
ATOM 715 O O . VAL A 1 87 ? -1.592 8.655 -9.042 1.00 85.94 87 VAL A O 1
ATOM 718 N N . TRP A 1 88 ? -0.168 7.366 -7.900 1.00 83.19 88 TRP A N 1
ATOM 719 C CA . TRP A 1 88 ? -0.609 7.881 -6.618 1.00 83.19 88 TRP A CA 1
ATOM 720 C C . TRP A 1 88 ? -0.259 9.360 -6.452 1.00 83.19 88 TRP A C 1
ATOM 722 O O . TRP A 1 88 ? 0.905 9.753 -6.360 1.00 83.19 88 TRP A O 1
ATOM 732 N N . LYS A 1 89 ? -1.292 10.201 -6.340 1.00 79.00 89 LYS A N 1
ATOM 733 C CA . LYS A 1 89 ? -1.173 11.667 -6.380 1.00 79.00 89 LYS A CA 1
ATOM 734 C C . LYS A 1 89 ? -0.191 12.257 -5.366 1.00 79.00 89 LYS A C 1
ATOM 736 O O . LYS A 1 89 ? 0.349 13.340 -5.604 1.00 79.00 89 LYS A O 1
ATOM 741 N N . THR A 1 90 ? 0.005 11.628 -4.208 1.00 76.94 90 THR A N 1
ATOM 742 C CA . THR A 1 90 ? 0.893 12.145 -3.150 1.00 76.94 90 THR A CA 1
ATOM 743 C C . THR A 1 90 ? 2.297 11.566 -3.190 1.00 76.94 90 THR A C 1
ATOM 745 O O . THR A 1 90 ? 3.170 12.131 -2.540 1.00 76.94 90 THR A O 1
ATOM 748 N N . THR A 1 91 ? 2.536 10.499 -3.949 1.00 82.44 91 THR A N 1
ATOM 749 C CA . THR A 1 91 ? 3.867 9.909 -4.089 1.00 82.44 91 THR A CA 1
ATOM 750 C C . THR A 1 91 ? 4.774 10.862 -4.864 1.00 82.44 91 THR A C 1
ATOM 752 O O . THR A 1 91 ? 4.349 11.528 -5.810 1.00 82.44 91 THR A O 1
ATOM 755 N N . ARG A 1 92 ? 6.020 11.009 -4.415 1.00 84.69 92 ARG A N 1
ATOM 756 C CA . ARG A 1 92 ? 6.977 11.978 -4.977 1.00 84.69 92 ARG A CA 1
ATOM 757 C C . ARG A 1 92 ? 8.271 11.331 -5.425 1.00 84.69 92 ARG A C 1
ATOM 759 O O . ARG A 1 92 ? 8.904 11.829 -6.347 1.00 84.69 92 ARG A O 1
ATOM 766 N N . ARG A 1 93 ? 8.667 10.253 -4.763 1.00 92.19 93 ARG A N 1
ATOM 767 C CA . ARG A 1 93 ? 9.984 9.648 -4.871 1.00 92.19 93 ARG A CA 1
ATOM 768 C C . ARG A 1 93 ? 9.856 8.179 -5.206 1.00 92.19 93 ARG A C 1
ATOM 770 O O . ARG A 1 93 ? 8.931 7.522 -4.730 1.00 92.19 93 ARG A O 1
ATOM 777 N N . VAL A 1 94 ? 10.790 7.683 -6.006 1.00 97.50 94 VAL A N 1
ATOM 778 C CA . VAL A 1 94 ? 10.871 6.271 -6.375 1.00 97.50 94 VAL A CA 1
ATOM 779 C C . VAL A 1 94 ? 12.324 5.812 -6.418 1.00 97.50 94 VAL A C 1
ATOM 781 O O . VAL A 1 94 ? 13.209 6.576 -6.798 1.00 97.50 94 VAL A O 1
ATOM 784 N N . GLY A 1 95 ? 12.567 4.563 -6.047 1.00 97.75 95 GLY A N 1
ATOM 785 C CA . GLY A 1 95 ? 13.839 3.887 -6.277 1.00 97.75 95 GLY A CA 1
ATOM 786 C C . GLY A 1 95 ? 13.601 2.401 -6.498 1.00 97.75 95 GLY A C 1
ATOM 787 O O . GLY A 1 95 ? 12.753 1.809 -5.835 1.00 97.75 95 GLY A O 1
ATOM 788 N N . CYS A 1 96 ? 14.309 1.810 -7.456 1.00 98.38 96 CYS A N 1
ATOM 789 C CA . CYS A 1 96 ? 14.049 0.443 -7.900 1.00 98.38 96 CYS A CA 1
ATOM 790 C C . CYS A 1 96 ? 15.322 -0.392 -7.993 1.00 98.38 96 CYS A C 1
ATOM 792 O O . CYS A 1 96 ? 16.421 0.134 -8.165 1.00 98.38 96 CYS A O 1
ATOM 794 N N . ALA A 1 97 ? 15.153 -1.710 -7.964 1.00 98.38 97 ALA A N 1
ATOM 795 C CA . ALA A 1 97 ? 16.218 -2.670 -8.186 1.00 98.38 97 ALA A CA 1
ATOM 796 C C . ALA A 1 97 ? 15.733 -3.870 -8.998 1.00 98.38 97 ALA A C 1
ATOM 798 O O . ALA A 1 97 ? 14.568 -4.258 -8.943 1.00 98.38 97 ALA A O 1
ATOM 799 N N . ARG A 1 98 ? 16.676 -4.479 -9.718 1.00 97.94 98 ARG A N 1
ATOM 800 C CA . ARG A 1 98 ? 16.501 -5.706 -10.494 1.00 97.94 98 ARG A CA 1
ATOM 801 C C . ARG A 1 98 ? 17.608 -6.682 -10.123 1.00 97.94 98 ARG A C 1
ATOM 803 O O . ARG A 1 98 ? 18.776 -6.292 -10.090 1.00 97.94 98 ARG A O 1
ATOM 810 N N . VAL A 1 99 ? 17.256 -7.946 -9.922 1.00 98.00 99 VAL A N 1
ATOM 811 C CA . VAL A 1 99 ? 18.210 -9.047 -9.748 1.00 98.00 99 VAL A CA 1
ATOM 812 C C . VAL A 1 99 ? 17.861 -10.207 -10.673 1.00 98.00 99 VAL A C 1
ATOM 814 O O . VAL A 1 99 ? 16.706 -10.379 -11.056 1.00 98.00 99 VAL A O 1
ATOM 817 N N . ILE A 1 100 ? 18.877 -10.991 -11.026 1.00 98.12 100 ILE A N 1
ATOM 818 C CA . ILE A 1 100 ? 18.696 -12.330 -11.588 1.00 98.12 100 ILE A CA 1
ATOM 819 C C . ILE A 1 100 ? 18.805 -13.297 -10.408 1.00 98.12 100 ILE A C 1
ATOM 821 O O . ILE A 1 100 ? 19.762 -13.208 -9.635 1.00 98.12 100 ILE A O 1
ATOM 825 N N . CYS A 1 101 ? 17.795 -14.138 -10.244 1.00 98.00 101 CYS A N 1
ATOM 826 C CA . CYS A 1 101 ? 17.711 -15.149 -9.200 1.00 98.00 101 CYS A CA 1
ATOM 827 C C . CYS A 1 101 ? 18.550 -16.382 -9.563 1.00 98.00 101 CYS A C 1
ATOM 829 O O . CYS A 1 101 ? 18.915 -16.570 -10.725 1.00 98.00 101 CYS A O 1
ATOM 831 N N . ASP A 1 102 ? 18.811 -17.257 -8.595 1.00 97.56 102 ASP A N 1
ATOM 832 C CA . ASP A 1 102 ? 19.588 -18.487 -8.805 1.00 97.56 102 ASP A CA 1
ATOM 833 C C . ASP A 1 102 ? 18.878 -19.464 -9.762 1.00 97.56 102 ASP A C 1
ATOM 835 O O . ASP A 1 1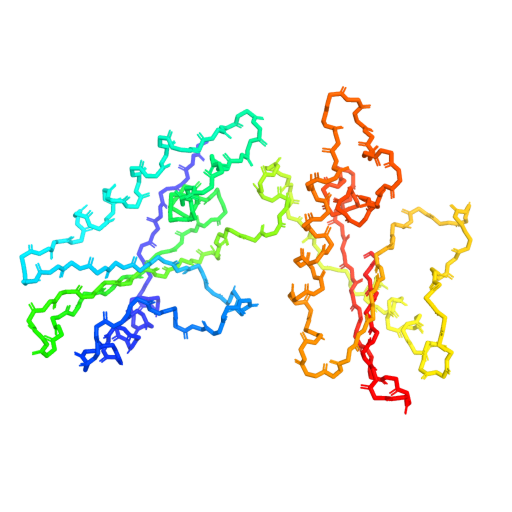02 ? 19.528 -20.254 -10.446 1.00 97.56 102 ASP A O 1
ATOM 839 N N . SER A 1 103 ? 17.548 -19.352 -9.890 1.00 96.56 103 SER A N 1
ATOM 840 C CA . SER A 1 103 ? 16.754 -20.054 -10.907 1.00 96.56 103 SER A CA 1
ATOM 841 C C . SER A 1 103 ? 17.018 -19.577 -12.344 1.00 96.56 103 SER A C 1
ATOM 843 O O . SER A 1 103 ? 16.618 -20.247 -13.293 1.00 96.56 103 SER A O 1
ATOM 845 N N . GLY A 1 104 ? 17.671 -18.424 -12.525 1.00 97.00 104 GLY A N 1
ATOM 846 C CA . GLY A 1 104 ? 17.821 -17.736 -13.811 1.00 97.00 104 GLY A CA 1
ATOM 847 C C . GLY A 1 104 ? 16.669 -16.786 -14.157 1.00 97.00 104 GLY A C 1
ATOM 848 O O . GLY A 1 104 ? 16.754 -16.086 -15.168 1.00 97.00 104 GLY A O 1
ATOM 849 N N . ASP A 1 105 ? 15.627 -16.732 -13.323 1.00 97.94 105 ASP A N 1
ATOM 850 C CA . ASP A 1 105 ? 14.513 -15.788 -13.442 1.00 97.94 105 ASP A CA 1
ATOM 851 C C . ASP A 1 105 ? 14.895 -14.386 -12.952 1.00 97.94 105 ASP A C 1
ATOM 853 O O . ASP A 1 105 ? 15.978 -14.154 -12.409 1.00 97.94 105 ASP A O 1
ATOM 857 N N . VAL A 1 106 ? 13.990 -13.428 -13.133 1.00 98.31 106 VAL A N 1
ATOM 858 C CA . VAL A 1 106 ? 14.184 -12.034 -12.736 1.00 98.31 106 VAL A CA 1
ATOM 859 C C . VAL A 1 106 ? 13.197 -11.636 -11.654 1.00 98.31 106 VAL A C 1
ATOM 861 O O . VAL A 1 106 ? 11.992 -11.812 -11.811 1.00 98.31 106 VAL A O 1
ATOM 864 N N . PHE A 1 107 ? 13.722 -11.003 -10.605 1.00 98.50 107 PHE A N 1
ATOM 865 C CA . PHE A 1 107 ? 12.939 -10.292 -9.600 1.00 98.50 107 PHE A CA 1
ATOM 866 C C . PHE A 1 107 ? 13.233 -8.791 -9.678 1.00 98.50 107 PHE A C 1
ATOM 868 O O . PHE A 1 107 ? 14.396 -8.374 -9.759 1.00 98.50 107 PHE A O 1
ATOM 875 N N . MET A 1 108 ? 12.186 -7.969 -9.631 1.00 98.56 108 MET A N 1
ATOM 876 C CA . MET A 1 108 ? 12.305 -6.515 -9.519 1.00 98.56 108 MET A CA 1
ATOM 877 C C . MET A 1 108 ? 11.426 -5.981 -8.399 1.00 98.56 108 MET A C 1
ATOM 879 O O . MET A 1 108 ? 10.335 -6.492 -8.164 1.00 98.56 108 MET A O 1
ATOM 883 N N . THR A 1 109 ? 11.887 -4.917 -7.751 1.00 97.81 109 THR A N 1
ATOM 884 C CA . THR A 1 109 ? 11.085 -4.145 -6.799 1.00 97.81 109 THR A CA 1
ATOM 885 C C . THR A 1 109 ? 11.311 -2.652 -7.010 1.00 97.81 109 THR A C 1
ATOM 887 O O . THR A 1 109 ? 12.425 -2.229 -7.330 1.00 97.81 109 THR A O 1
ATOM 890 N N . CYS A 1 110 ? 10.253 -1.863 -6.852 1.00 97.62 110 CYS A N 1
ATOM 891 C CA . CYS A 1 110 ? 10.279 -0.407 -6.804 1.00 97.62 110 CYS A CA 1
ATOM 892 C C . CYS A 1 110 ? 9.625 0.056 -5.508 1.00 97.62 110 CYS A C 1
ATOM 894 O O . CYS A 1 110 ? 8.484 -0.313 -5.231 1.00 97.62 110 CYS A O 1
ATOM 896 N N . ASN A 1 111 ? 10.314 0.910 -4.753 1.00 95.12 111 ASN A N 1
ATOM 897 C CA . ASN A 1 111 ? 9.792 1.513 -3.537 1.00 95.12 111 ASN A CA 1
ATOM 898 C C . ASN A 1 111 ? 9.424 2.980 -3.759 1.00 95.12 111 ASN A C 1
ATOM 900 O O . ASN A 1 111 ? 10.122 3.701 -4.473 1.00 95.12 111 ASN A O 1
ATOM 904 N N . TYR A 1 112 ? 8.337 3.415 -3.123 1.00 91.44 112 TYR A N 1
ATOM 905 C CA . TYR A 1 112 ? 7.695 4.707 -3.347 1.00 91.44 112 TYR A CA 1
ATOM 906 C C . TYR A 1 112 ? 7.547 5.490 -2.043 1.00 91.44 112 TYR A C 1
ATOM 908 O O . TYR A 1 112 ? 7.118 4.935 -1.030 1.00 91.44 112 TYR A O 1
ATOM 916 N N . ASP A 1 113 ? 7.841 6.791 -2.085 1.00 82.81 113 ASP A N 1
ATOM 917 C CA . ASP A 1 113 ? 7.659 7.686 -0.942 1.00 82.81 113 ASP A CA 1
ATOM 918 C C . ASP A 1 113 ? 7.062 9.062 -1.330 1.00 82.81 113 ASP A C 1
ATOM 920 O O . ASP A 1 113 ? 7.500 9.685 -2.302 1.00 82.81 113 ASP A O 1
ATOM 924 N N . PRO A 1 114 ? 6.085 9.590 -0.572 1.00 82.81 114 PRO A N 1
ATOM 925 C CA . PRO A 1 114 ? 5.269 8.862 0.397 1.00 82.81 114 PRO A CA 1
ATOM 926 C C . PRO A 1 114 ? 4.613 7.637 -0.263 1.00 82.81 114 PRO A C 1
ATOM 928 O O . PRO A 1 114 ? 4.328 7.707 -1.466 1.00 82.81 114 PRO A O 1
ATOM 931 N N . PRO A 1 115 ? 4.388 6.531 0.470 1.00 77.19 115 PRO A N 1
ATOM 932 C CA . PRO A 1 115 ? 3.647 5.381 -0.047 1.00 77.19 115 PRO A CA 1
ATOM 933 C C . PRO A 1 115 ? 2.329 5.764 -0.747 1.00 77.19 115 PRO A C 1
ATOM 935 O O . PRO A 1 115 ? 1.799 6.874 -0.613 1.00 77.19 115 PRO A O 1
ATOM 938 N N . GLY A 1 116 ? 1.800 4.842 -1.535 1.00 72.19 116 GLY A N 1
ATOM 939 C CA . GLY A 1 116 ? 0.435 4.895 -2.030 1.00 72.19 116 GLY A CA 1
ATOM 940 C C . GLY A 1 116 ? -0.449 3.901 -1.300 1.00 72.19 116 GLY A C 1
ATOM 941 O O . GLY A 1 116 ? -0.072 3.343 -0.274 1.00 72.19 116 GLY A O 1
ATOM 942 N N . ASN A 1 117 ? -1.636 3.670 -1.849 1.00 71.50 117 ASN A N 1
ATOM 943 C CA . ASN A 1 117 ? -2.522 2.572 -1.466 1.00 71.50 117 ASN A CA 1
ATOM 944 C C . ASN A 1 117 ? -2.939 2.523 0.015 1.00 71.50 117 ASN A C 1
ATOM 946 O O . ASN A 1 117 ? -3.477 1.513 0.464 1.00 71.50 117 ASN A O 1
ATOM 950 N N . TYR A 1 118 ? -2.781 3.614 0.772 1.00 59.59 118 TYR A N 1
ATOM 951 C CA . TYR A 1 118 ? -3.366 3.689 2.106 1.00 59.59 118 TYR A CA 1
ATOM 952 C C . TYR A 1 118 ? -4.873 3.891 2.023 1.00 59.59 118 TYR A C 1
ATOM 954 O O . TYR A 1 118 ? -5.377 4.870 1.464 1.00 59.59 118 TYR A O 1
ATOM 962 N N . ILE A 1 119 ? -5.549 2.930 2.633 1.00 56.75 119 ILE A N 1
ATOM 963 C CA . ILE A 1 119 ? -6.846 2.961 3.295 1.00 56.75 119 ILE A CA 1
ATOM 964 C C . ILE A 1 119 ? -7.67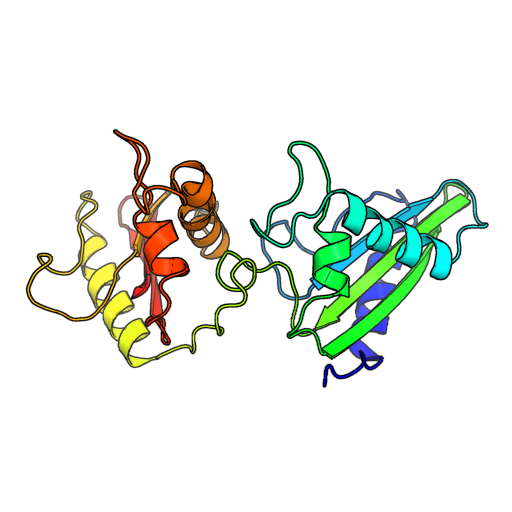5 4.244 3.053 1.00 56.75 119 ILE A C 1
ATOM 966 O O . ILE A 1 119 ? -7.551 5.271 3.721 1.00 56.75 119 ILE A O 1
ATOM 970 N N . VAL A 1 120 ? -8.616 4.101 2.115 1.00 53.75 120 VAL A N 1
ATOM 971 C CA . VAL A 1 120 ? -9.949 4.729 2.089 1.00 53.75 120 VAL A CA 1
ATOM 972 C C . VAL A 1 120 ? -10.067 6.203 1.691 1.00 53.75 120 VAL A C 1
ATOM 974 O O . VAL A 1 120 ? -10.885 6.523 0.828 1.00 53.75 120 VAL A O 1
ATOM 977 N N . ARG A 1 121 ? -9.284 7.128 2.256 1.00 59.28 121 ARG A N 1
ATOM 978 C CA . ARG A 1 121 ? -9.399 8.549 1.852 1.00 59.28 121 ARG A CA 1
ATOM 979 C C . ARG A 1 121 ? -8.789 8.794 0.486 1.00 59.28 121 ARG A C 1
ATOM 981 O O . ARG A 1 121 ? -9.356 9.513 -0.330 1.00 59.28 121 ARG A O 1
ATOM 988 N N . ALA A 1 122 ? -7.671 8.148 0.199 1.00 50.72 122 ALA A N 1
ATOM 989 C CA . ALA A 1 122 ? -6.986 8.342 -1.064 1.00 50.72 122 ALA A CA 1
ATOM 990 C C . ALA A 1 122 ? -7.659 7.613 -2.236 1.00 50.72 122 ALA A C 1
ATOM 992 O O . ALA A 1 122 ? -7.595 8.101 -3.362 1.00 50.72 122 ALA A O 1
ATOM 993 N N . THR A 1 123 ? -8.418 6.545 -1.965 1.00 51.81 123 THR A N 1
ATOM 994 C CA . THR A 1 123 ? -9.365 5.994 -2.942 1.00 51.81 123 THR A CA 1
ATOM 995 C C . THR A 1 123 ? -10.529 6.956 -3.213 1.00 51.81 123 THR A C 1
ATOM 997 O O . THR A 1 123 ? -11.106 6.962 -4.283 1.00 51.81 123 THR A O 1
ATOM 1000 N N . LYS A 1 124 ? -10.888 7.863 -2.309 1.00 56.19 124 LYS A N 1
ATOM 1001 C CA . LYS A 1 124 ? -11.878 8.914 -2.620 1.00 56.19 124 LYS A CA 1
ATOM 1002 C C . LYS A 1 124 ? -11.252 10.254 -3.012 1.00 56.19 124 LYS A C 1
ATOM 1004 O O . LYS A 1 124 ? -11.961 11.249 -3.095 1.00 56.19 124 LYS A O 1
ATOM 1009 N N . MET A 1 125 ? -9.938 10.290 -3.274 1.00 52.91 125 MET A N 1
ATOM 1010 C CA . MET A 1 125 ? -9.173 11.527 -3.502 1.00 52.91 125 MET A CA 1
ATOM 1011 C C . MET A 1 125 ? -9.379 12.592 -2.403 1.00 52.91 125 MET A C 1
ATOM 1013 O O . MET A 1 125 ? -9.179 13.788 -2.634 1.00 52.91 125 MET A O 1
ATOM 1017 N N . GLU A 1 126 ? -9.766 12.168 -1.201 1.00 57.44 126 GLU A N 1
ATOM 1018 C CA . GLU A 1 126 ? -9.958 13.037 -0.051 1.00 57.44 126 GLU A CA 1
ATOM 1019 C C . GLU A 1 126 ? -8.607 13.431 0.546 1.00 57.44 126 GLU A C 1
ATOM 1021 O O . GLU A 1 126 ? -7.638 12.667 0.525 1.00 57.44 126 GLU A O 1
ATOM 1026 N N . LEU A 1 127 ? -8.535 14.649 1.089 1.00 59.88 127 LEU A N 1
ATOM 1027 C CA . LEU A 1 127 ? -7.308 15.145 1.712 1.00 59.88 127 LEU A CA 1
ATOM 1028 C C . LEU A 1 127 ? -6.870 14.216 2.859 1.00 59.88 127 LEU A C 1
ATOM 1030 O O . LEU A 1 127 ? -7.736 13.715 3.592 1.00 59.88 127 LEU A O 1
ATOM 1034 N N . PRO A 1 128 ? -5.551 14.006 3.042 1.00 67.75 128 PRO A N 1
ATOM 1035 C CA . PRO A 1 128 ? -5.044 13.229 4.163 1.00 67.75 128 PRO A CA 1
ATOM 1036 C C . PRO A 1 128 ? -5.429 13.897 5.487 1.00 67.75 128 PRO A C 1
ATOM 1038 O O . PRO A 1 128 ? -5.486 15.126 5.583 1.00 67.75 128 PRO A O 1
ATOM 1041 N N . LEU A 1 129 ? -5.688 13.078 6.507 1.00 81.25 129 LEU A N 1
ATOM 1042 C CA . LEU A 1 129 ? -5.899 13.569 7.865 1.00 81.25 129 LEU A CA 1
ATOM 1043 C C . LEU A 1 129 ? -4.566 14.045 8.441 1.00 81.25 129 LEU A C 1
ATOM 1045 O O . LEU A 1 129 ? -3.531 13.408 8.244 1.00 81.25 129 LEU A O 1
ATOM 1049 N N . THR A 1 130 ? -4.590 15.158 9.163 1.00 85.88 130 THR A N 1
ATOM 1050 C CA . THR A 1 130 ? -3.441 15.616 9.939 1.00 85.88 130 THR A CA 1
ATOM 1051 C C . THR A 1 130 ? -3.514 15.049 11.349 1.00 85.88 130 THR A C 1
ATOM 1053 O O . THR A 1 130 ? -4.576 15.041 11.974 1.00 85.88 130 THR A O 1
ATOM 1056 N N . TRP A 1 131 ? -2.386 14.564 11.865 1.00 88.25 131 TRP A N 1
ATOM 1057 C CA . TRP A 1 131 ? -2.336 14.109 13.249 1.00 88.25 131 TRP A CA 1
ATOM 1058 C C . TRP A 1 131 ? -2.568 15.278 14.204 1.00 88.25 131 TRP A C 1
ATOM 1060 O O . TRP A 1 131 ? -2.028 16.370 14.012 1.00 88.25 131 TRP A O 1
ATOM 1070 N N . ASP A 1 132 ? -3.354 15.038 15.244 1.00 93.00 132 ASP A N 1
ATOM 1071 C CA . ASP A 1 132 ? -3.659 16.015 16.272 1.00 93.00 132 ASP A CA 1
ATOM 1072 C C . ASP A 1 132 ? -3.385 15.441 17.659 1.00 93.00 132 ASP A C 1
ATOM 1074 O O . ASP A 1 132 ? -4.108 14.576 18.153 1.00 93.00 132 ASP A O 1
ATOM 1078 N N . SER A 1 133 ? -2.367 15.980 18.325 1.00 92.75 133 SER A N 1
ATOM 1079 C CA . SER A 1 133 ? -1.986 15.552 19.670 1.00 92.75 133 SER A CA 1
ATOM 1080 C C . SER A 1 133 ? -3.083 15.780 20.717 1.00 92.75 133 SER A C 1
ATOM 1082 O O . SER A 1 133 ? -3.121 15.062 21.713 1.00 92.75 133 SER A O 1
ATOM 1084 N N . ASN A 1 134 ? -4.001 16.733 20.517 1.00 91.69 134 ASN A N 1
ATOM 1085 C CA . ASN A 1 134 ? -5.129 16.918 21.434 1.00 91.69 134 ASN A CA 1
ATOM 1086 C C . ASN A 1 134 ? -6.144 15.775 21.301 1.00 91.69 134 ASN A C 1
ATOM 1088 O O . ASN A 1 134 ? -6.600 15.252 22.319 1.00 91.69 134 ASN A O 1
ATOM 1092 N N . LEU A 1 135 ? -6.442 15.346 20.069 1.00 92.12 135 LEU A N 1
ATOM 1093 C CA . LEU A 1 135 ? -7.297 14.181 19.812 1.00 92.12 135 LEU A CA 1
ATOM 1094 C C . LEU A 1 135 ? -6.622 12.891 20.283 1.00 92.12 135 LEU A C 1
ATOM 1096 O O . LEU A 1 135 ? -7.269 12.049 20.889 1.00 92.12 135 LEU A O 1
ATOM 1100 N N . GLU A 1 136 ? -5.306 12.763 20.108 1.00 93.56 136 GLU A N 1
ATOM 1101 C CA . GLU A 1 136 ? -4.543 11.624 20.627 1.00 93.56 136 GLU A CA 1
ATOM 1102 C C . GLU A 1 136 ? -4.609 11.553 22.158 1.00 93.56 136 GLU A C 1
ATOM 1104 O O . GLU A 1 136 ? -4.836 10.484 22.725 1.00 93.56 136 GLU A O 1
ATOM 1109 N N . ASN A 1 137 ? -4.417 12.680 22.847 1.00 92.50 137 ASN A N 1
ATOM 1110 C CA . ASN A 1 137 ? -4.504 12.733 24.306 1.00 92.50 137 ASN A CA 1
ATOM 1111 C C . ASN A 1 137 ? -5.908 12.371 24.795 1.00 92.50 137 ASN A C 1
ATOM 1113 O O . ASN A 1 137 ? -6.050 11.649 25.784 1.00 92.50 137 ASN A O 1
ATOM 1117 N N . TYR A 1 138 ? -6.932 12.821 24.072 1.00 90.69 138 TYR A N 1
ATOM 1118 C CA . TYR A 1 138 ? -8.313 12.452 24.334 1.00 90.69 138 TYR A CA 1
ATOM 1119 C C . TYR A 1 138 ? -8.553 10.942 24.136 1.00 90.69 138 TYR A C 1
ATOM 1121 O O . TYR A 1 138 ? -9.032 10.268 25.051 1.00 90.69 138 TYR A O 1
ATOM 1129 N N . ALA A 1 139 ? -8.116 10.382 23.006 1.00 92.75 139 ALA A N 1
ATOM 1130 C CA . ALA A 1 139 ? -8.190 8.953 22.714 1.00 92.75 139 ALA A CA 1
ATOM 1131 C C . ALA A 1 139 ? -7.456 8.118 23.782 1.00 92.75 139 ALA A C 1
ATOM 1133 O O . ALA A 1 139 ? -7.964 7.098 24.250 1.00 92.75 139 ALA A O 1
ATOM 1134 N N . LYS A 1 140 ? -6.274 8.566 24.236 1.00 93.31 140 LYS A N 1
ATOM 1135 C CA . LYS A 1 140 ? -5.502 7.916 25.314 1.00 93.31 140 LYS A CA 1
ATOM 1136 C C . LYS A 1 140 ? -6.259 7.929 26.633 1.00 93.31 140 LYS A C 1
ATOM 1138 O O . LYS A 1 140 ? -6.300 6.904 27.320 1.00 93.31 140 LYS A O 1
ATOM 1143 N N . TRP A 1 141 ? -6.856 9.069 26.982 1.00 90.69 141 TRP A N 1
ATOM 1144 C CA . TRP A 1 141 ? -7.695 9.187 28.167 1.00 90.69 141 TRP A CA 1
ATOM 1145 C C . TRP A 1 141 ? -8.858 8.197 28.095 1.00 90.69 141 TRP A C 1
ATOM 1147 O O . TRP A 1 141 ? -9.013 7.397 29.019 1.00 90.69 141 TRP A O 1
ATOM 1157 N N . TRP A 1 142 ? -9.598 8.144 26.985 1.00 90.19 142 TRP A N 1
ATOM 1158 C CA . TRP A 1 142 ? -10.727 7.222 26.863 1.00 90.19 142 TRP A CA 1
ATOM 1159 C C . TRP A 1 142 ? -10.302 5.752 26.888 1.00 90.19 142 TRP A C 1
ATOM 1161 O O . TRP A 1 142 ? -10.845 4.958 27.663 1.00 90.19 142 TRP A O 1
ATOM 1171 N N . ALA A 1 143 ? -9.264 5.390 26.129 1.00 90.50 143 ALA A N 1
ATOM 1172 C CA . ALA A 1 143 ? -8.714 4.039 26.123 1.00 90.50 143 ALA A CA 1
ATOM 1173 C C . ALA A 1 143 ? -8.312 3.582 27.537 1.00 90.50 143 ALA A C 1
ATOM 1175 O O . ALA A 1 143 ? -8.568 2.437 27.914 1.00 90.50 143 ALA A O 1
ATOM 1176 N N . SER A 1 144 ? -7.754 4.477 28.364 1.00 89.00 144 SER A N 1
ATOM 1177 C CA . SER A 1 144 ? -7.397 4.156 29.754 1.00 89.00 144 SER A CA 1
ATOM 1178 C C . SER A 1 144 ? -8.601 3.705 30.593 1.00 89.00 144 SER A C 1
ATOM 1180 O O . SER A 1 144 ? -8.471 2.770 31.383 1.00 89.00 144 SER A O 1
ATOM 1182 N N . GLN A 1 145 ? -9.788 4.273 30.349 1.00 87.75 145 GLN A N 1
ATOM 1183 C CA . GLN A 1 145 ? -11.027 3.925 31.052 1.00 87.75 145 GLN A CA 1
ATOM 1184 C C . GLN A 1 145 ? -11.573 2.547 30.646 1.00 87.75 145 GLN A C 1
ATOM 1186 O O . GLN A 1 145 ? -12.441 1.997 31.321 1.00 87.75 145 GLN A O 1
ATOM 1191 N N . ARG A 1 146 ? -11.098 1.977 29.530 1.00 87.88 146 ARG A N 1
ATOM 1192 C CA . ARG A 1 146 ? -11.563 0.684 29.002 1.00 87.88 146 ARG A CA 1
ATOM 1193 C C . ARG A 1 146 ? -10.700 -0.503 29.443 1.00 87.88 146 ARG A C 1
ATOM 1195 O O . ARG A 1 146 ? -10.986 -1.640 29.065 1.00 87.88 146 ARG A O 1
ATOM 1202 N N . ARG A 1 147 ? -9.665 -0.293 30.268 1.00 83.56 147 ARG A N 1
ATOM 1203 C CA . ARG A 1 147 ? -8.775 -1.380 30.730 1.00 83.56 147 ARG A CA 1
ATOM 1204 C C . ARG A 1 147 ? -9.514 -2.485 31.493 1.00 83.56 147 ARG A C 1
ATOM 1206 O O . ARG A 1 147 ? -9.191 -3.656 31.304 1.00 83.56 147 ARG A O 1
ATOM 1213 N N . GLU A 1 148 ? -10.531 -2.125 32.275 1.00 80.81 148 GLU A N 1
ATOM 1214 C CA . GLU A 1 148 ? -11.273 -3.053 33.146 1.00 80.81 148 GLU A CA 1
ATOM 1215 C C . GLU A 1 148 ? -12.629 -3.490 32.563 1.00 80.81 148 GLU A C 1
ATOM 1217 O O . GLU A 1 148 ? -13.085 -4.606 32.797 1.00 80.81 148 GLU A O 1
ATOM 1222 N N . VAL A 1 149 ? -13.266 -2.654 31.736 1.00 74.38 149 VAL A N 1
ATOM 1223 C CA . VAL A 1 149 ? -14.660 -2.854 31.302 1.00 74.38 149 VAL A CA 1
ATOM 1224 C C . VAL A 1 149 ? -14.743 -3.566 29.951 1.00 74.38 149 VAL A C 1
ATOM 1226 O O . VAL A 1 149 ? -14.380 -2.999 28.924 1.00 74.38 149 VAL A O 1
ATOM 1229 N N . ARG A 1 150 ? -15.262 -4.807 29.911 1.00 69.94 150 ARG A N 1
ATOM 1230 C CA . ARG A 1 150 ? -15.505 -5.609 28.680 1.00 69.94 150 ARG A CA 1
ATOM 1231 C C . ARG A 1 150 ? -16.760 -5.190 27.909 1.00 69.94 150 ARG A C 1
ATOM 1233 O O . ARG A 1 150 ? -17.533 -6.027 27.462 1.00 69.94 150 ARG A O 1
ATOM 1240 N N . ARG A 1 151 ? -16.941 -3.885 27.728 1.00 77.94 151 ARG A N 1
ATOM 1241 C CA . ARG A 1 151 ? -18.022 -3.324 26.919 1.00 77.94 151 ARG A CA 1
ATOM 1242 C C . ARG A 1 151 ? -17.433 -2.385 25.879 1.00 77.94 151 ARG A C 1
ATOM 1244 O O . ARG A 1 151 ? -16.719 -1.451 26.241 1.00 77.94 151 ARG A O 1
ATOM 1251 N N . LEU A 1 152 ? -17.753 -2.643 24.614 1.00 76.69 152 LEU A N 1
ATOM 1252 C CA . LEU A 1 152 ? -17.486 -1.715 23.525 1.00 76.69 152 LEU A CA 1
ATOM 1253 C C . LEU A 1 152 ? -18.461 -0.542 23.674 1.00 76.69 152 LEU A C 1
ATOM 1255 O O . LEU A 1 152 ? -19.675 -0.741 23.690 1.00 76.69 152 LEU A O 1
ATOM 1259 N N . MET A 1 153 ? -17.929 0.651 23.910 1.00 82.25 153 MET A N 1
ATOM 1260 C CA . MET A 1 153 ? -18.731 1.838 24.173 1.00 82.25 153 MET A CA 1
ATOM 1261 C C . MET A 1 153 ? -17.969 3.064 23.696 1.00 82.25 153 MET A C 1
ATOM 1263 O O . MET A 1 153 ? -16.781 3.200 24.005 1.00 82.25 153 MET A O 1
ATOM 1267 N N . HIS A 1 154 ? -18.671 3.929 22.974 1.00 84.62 154 HIS A N 1
ATOM 1268 C CA . HIS A 1 154 ? -18.162 5.233 22.586 1.00 84.62 154 HIS A CA 1
ATOM 1269 C C . HIS A 1 154 ? -17.936 6.125 23.810 1.00 84.62 154 HIS A C 1
ATOM 1271 O O . HIS A 1 154 ? -18.543 5.924 24.869 1.00 84.62 154 HIS A O 1
ATOM 1277 N N . SER A 1 155 ? -17.021 7.078 23.676 1.00 75.81 155 SER A N 1
ATOM 1278 C CA . SER A 1 155 ? -16.571 7.951 24.760 1.00 75.81 155 SER A CA 1
ATOM 1279 C C . SER A 1 155 ? -17.619 8.961 25.231 1.00 75.81 155 SER A C 1
ATOM 1281 O O . SER A 1 155 ? -17.543 9.437 26.366 1.00 75.81 155 SER A O 1
ATOM 1283 N N . PHE A 1 156 ? -18.630 9.230 24.402 1.00 66.75 156 PHE A N 1
ATOM 1284 C CA . PHE A 1 156 ? -19.765 10.098 24.702 1.00 66.75 156 PHE A CA 1
ATOM 1285 C C . PHE A 1 156 ? -21.083 9.514 24.162 1.00 66.75 156 PHE A C 1
ATOM 1287 O O . PHE A 1 156 ? -21.063 8.741 23.203 1.00 66.75 156 PHE A O 1
ATOM 1294 N N . PRO A 1 157 ? -22.242 9.894 24.734 1.00 53.84 157 PRO A N 1
ATOM 1295 C CA . PRO A 1 157 ? -23.512 9.790 24.024 1.00 53.84 157 PRO A CA 1
ATOM 1296 C C . PRO A 1 157 ? -23.487 10.725 22.802 1.00 53.84 157 PRO A C 1
ATOM 1298 O O . PRO A 1 157 ? -22.946 11.825 22.887 1.00 53.84 157 PRO A O 1
ATOM 1301 N N . GLU A 1 158 ? -24.064 10.279 21.682 1.00 50.88 158 GLU A N 1
ATOM 1302 C CA . GLU A 1 158 ? -23.996 10.865 20.322 1.00 50.88 158 GLU A CA 1
ATOM 1303 C C . GLU A 1 158 ? -24.275 12.385 20.198 1.00 50.88 158 GLU A C 1
ATOM 1305 O O . GLU A 1 158 ? -24.074 12.954 19.128 1.00 50.88 158 GLU A O 1
ATOM 1310 N N . SER A 1 159 ? -24.733 13.071 21.252 1.00 45.59 159 SER A N 1
ATOM 1311 C CA . SER A 1 159 ? -25.281 14.430 21.193 1.00 45.59 159 SER A CA 1
ATOM 1312 C C . SER A 1 159 ? -24.374 15.578 21.660 1.00 45.59 159 SER A C 1
ATOM 1314 O O . SER A 1 159 ? -24.741 16.723 21.407 1.00 45.59 159 SER A O 1
ATOM 1316 N N . ASP A 1 160 ? -23.221 15.338 22.302 1.00 47.44 160 ASP A N 1
ATOM 1317 C CA . ASP A 1 160 ? -22.499 16.423 23.010 1.00 47.44 160 ASP A CA 1
ATOM 1318 C C . ASP A 1 160 ? -21.114 16.825 22.457 1.00 47.44 160 ASP A C 1
ATOM 1320 O O . ASP A 1 160 ? -20.522 17.784 22.954 1.00 47.44 160 ASP A O 1
ATOM 1324 N N . PHE A 1 161 ? -20.597 16.204 21.384 1.00 51.50 161 PHE A N 1
ATOM 1325 C CA . PHE A 1 161 ? -19.342 16.641 20.741 1.00 51.50 161 PHE A CA 1
ATOM 1326 C C . PHE A 1 161 ? -19.339 16.502 19.209 1.00 51.50 161 PHE A C 1
ATOM 1328 O O . PHE A 1 161 ? -19.855 15.549 18.645 1.00 51.50 161 PHE A O 1
ATOM 1335 N N . LYS A 1 162 ? -18.673 17.447 18.525 1.00 65.12 162 LYS A N 1
ATOM 1336 C CA . LYS A 1 162 ? -18.451 17.474 17.059 1.00 65.12 162 LYS A CA 1
ATOM 1337 C C . LYS A 1 162 ? -17.366 16.493 16.564 1.00 65.12 162 LYS A C 1
ATOM 1339 O O . LYS A 1 162 ? -16.819 16.701 15.481 1.00 65.12 162 LYS A O 1
ATOM 1344 N N . LEU A 1 163 ? -16.973 15.510 17.370 1.00 74.31 163 LEU A N 1
ATOM 1345 C CA . LEU A 1 163 ? -15.892 14.579 17.040 1.00 74.31 163 LEU A CA 1
ATOM 1346 C C . LEU A 1 163 ? -16.498 13.229 16.671 1.00 74.31 163 LEU A C 1
ATOM 1348 O O . LEU A 1 163 ? -17.330 12.715 17.411 1.00 74.31 163 LEU A O 1
ATOM 1352 N N . GLY A 1 164 ? -16.078 12.676 15.536 1.00 84.50 164 GLY A N 1
ATOM 1353 C CA . GLY A 1 164 ? -16.356 11.276 15.238 1.00 84.50 164 GLY A CA 1
ATOM 1354 C C . GLY A 1 164 ? -15.500 10.378 16.123 1.00 84.50 164 GLY A C 1
ATOM 1355 O O . GLY A 1 164 ? -14.480 10.815 16.657 1.00 84.50 164 GLY A O 1
ATOM 1356 N N . GLU A 1 165 ? -15.911 9.128 16.289 1.00 89.88 165 GLU A N 1
ATOM 1357 C CA . GLU A 1 165 ? -15.111 8.139 16.998 1.00 89.88 165 GLU A CA 1
ATOM 1358 C C . GLU A 1 165 ? -15.274 6.773 16.340 1.00 89.88 165 GLU A C 1
ATOM 1360 O O . GLU A 1 165 ? -16.395 6.284 16.218 1.00 89.88 165 GLU A O 1
ATOM 1365 N N . ASN A 1 166 ? -14.154 6.139 15.996 1.00 92.62 166 ASN A N 1
ATOM 1366 C CA . ASN A 1 166 ? -14.127 4.726 15.633 1.00 92.62 166 ASN A CA 1
ATOM 1367 C C . ASN A 1 166 ? -13.473 3.942 16.768 1.00 92.62 166 ASN A C 1
ATOM 1369 O O . ASN A 1 166 ? -12.421 4.340 17.282 1.00 92.62 166 ASN A O 1
ATOM 1373 N N . ILE A 1 167 ? -14.061 2.806 17.141 1.00 92.31 167 ILE A N 1
ATOM 1374 C CA . ILE A 1 167 ? -13.557 1.953 18.224 1.00 92.31 167 ILE A CA 1
ATOM 1375 C C . ILE A 1 167 ? -13.450 0.500 17.779 1.00 92.31 167 ILE A C 1
ATOM 1377 O O . ILE A 1 167 ? -14.243 -0.000 16.992 1.00 92.31 167 ILE A O 1
ATOM 1381 N N . SER A 1 168 ? -12.448 -0.206 18.291 1.00 91.81 168 SER A N 1
ATOM 1382 C CA . SER A 1 168 ? -12.248 -1.623 17.998 1.00 91.81 168 SER A CA 1
ATOM 1383 C C . SER A 1 168 ? -11.570 -2.326 19.163 1.00 91.81 168 SER A C 1
ATOM 1385 O O . SER A 1 168 ? -10.841 -1.721 19.952 1.00 91.81 168 SER A O 1
ATOM 1387 N N . TRP A 1 169 ? -11.795 -3.628 19.274 1.00 90.44 169 TRP A N 1
ATOM 1388 C CA . TRP A 1 169 ? -11.108 -4.475 20.235 1.00 90.44 169 TRP A CA 1
ATOM 1389 C C . TRP A 1 169 ? -10.938 -5.888 19.692 1.00 90.44 169 TRP A C 1
ATOM 1391 O O . TRP A 1 169 ? -11.734 -6.342 18.875 1.00 90.44 169 TRP A O 1
ATOM 1401 N N . GLY A 1 170 ? -9.913 -6.582 20.168 1.00 88.06 170 GLY A N 1
ATOM 1402 C CA . GLY A 1 170 ? -9.628 -7.955 19.772 1.00 88.06 170 GLY A CA 1
ATOM 1403 C C . GLY A 1 170 ? -8.397 -8.497 20.482 1.00 88.06 170 GLY A C 1
ATOM 1404 O O . GLY A 1 170 ? -7.844 -7.854 21.373 1.00 88.06 170 GLY A O 1
ATOM 1405 N N . SER A 1 171 ? -7.974 -9.704 20.133 1.00 80.56 171 SER A N 1
ATOM 1406 C CA . SER A 1 171 ? -7.009 -10.450 20.943 1.00 80.56 171 SER A CA 1
ATOM 1407 C C . SER A 1 171 ? -5.550 -10.200 20.533 1.00 80.56 171 SER A C 1
ATOM 1409 O O . SER A 1 171 ? -5.140 -10.525 19.424 1.00 80.56 171 SER A O 1
ATOM 1411 N N . GLY A 1 172 ? -4.732 -9.706 21.469 1.00 68.88 172 GLY A N 1
ATOM 1412 C CA . GLY A 1 172 ? -3.266 -9.799 21.421 1.00 68.88 172 GLY A CA 1
ATOM 1413 C C . GLY A 1 172 ? -2.544 -9.136 20.233 1.00 68.88 172 GLY A C 1
ATOM 1414 O O . GLY A 1 172 ? -2.873 -8.031 19.801 1.00 68.88 172 GLY A O 1
ATOM 1415 N N . ASN A 1 173 ? -1.480 -9.803 19.762 1.00 68.56 173 ASN A N 1
ATOM 1416 C CA . ASN A 1 173 ? -0.485 -9.278 18.811 1.00 68.56 173 ASN A CA 1
ATOM 1417 C C . ASN A 1 173 ? -1.001 -9.108 17.371 1.00 68.56 173 ASN A C 1
ATOM 1419 O O . ASN A 1 173 ? -0.334 -8.456 16.572 1.00 68.56 173 ASN A O 1
ATOM 1423 N N . THR A 1 174 ? -2.162 -9.672 17.033 1.00 71.62 174 THR A N 1
ATOM 1424 C CA . THR A 1 174 ? -2.784 -9.533 15.705 1.00 71.62 174 THR A CA 1
ATOM 1425 C C . THR A 1 174 ? -3.599 -8.245 15.576 1.00 71.62 174 THR A C 1
ATOM 1427 O O . THR A 1 174 ? -3.804 -7.757 14.468 1.00 71.62 174 THR A O 1
ATOM 1430 N N . TRP A 1 175 ? -4.006 -7.639 16.699 1.00 81.38 175 TRP A N 1
ATOM 1431 C CA . TRP A 1 175 ? -4.767 -6.388 16.734 1.00 81.38 175 TRP A CA 1
ATOM 1432 C C . TRP A 1 175 ? -3.833 -5.165 16.689 1.00 81.38 175 TRP A C 1
ATOM 1434 O O . TRP A 1 175 ? -3.580 -4.470 17.685 1.00 81.38 175 TRP A O 1
ATOM 1444 N N . THR A 1 176 ? -3.242 -4.953 15.512 1.00 84.94 176 THR A N 1
ATOM 1445 C CA . THR A 1 176 ? -2.370 -3.809 15.212 1.00 84.94 176 THR A CA 1
ATOM 1446 C C . THR A 1 176 ? -3.185 -2.593 14.754 1.00 84.94 176 THR A C 1
ATOM 1448 O O . THR A 1 176 ? -4.311 -2.756 14.277 1.00 84.94 176 THR A O 1
ATOM 1451 N N . PRO A 1 177 ? -2.632 -1.365 14.838 1.00 85.25 177 PRO A N 1
ATOM 1452 C CA . PRO A 1 177 ? -3.296 -0.178 14.302 1.00 85.25 177 PRO A CA 1
ATOM 1453 C C . PRO A 1 177 ? -3.714 -0.305 12.838 1.00 85.25 177 PRO A C 1
ATOM 1455 O O . PRO A 1 177 ? -4.824 0.088 12.487 1.00 85.25 177 PRO A O 1
ATOM 1458 N N . THR A 1 178 ? -2.870 -0.909 12.000 1.00 77.62 178 THR A N 1
ATOM 1459 C CA . THR A 1 178 ? -3.204 -1.121 10.590 1.00 77.62 178 THR A CA 1
ATOM 1460 C C . THR A 1 178 ? -4.333 -2.126 10.416 1.00 77.62 178 THR A C 1
ATOM 1462 O O . THR A 1 178 ? -5.238 -1.880 9.626 1.00 77.62 178 THR A O 1
ATOM 1465 N N . HIS A 1 179 ? -4.311 -3.239 11.157 1.00 84.31 179 HIS A N 1
ATOM 1466 C CA . HIS A 1 179 ? -5.385 -4.229 11.094 1.00 84.31 179 HIS A CA 1
ATOM 1467 C C . HIS A 1 179 ? -6.743 -3.591 11.410 1.00 84.31 179 HIS A C 1
ATOM 1469 O O . HIS A 1 179 ? -7.701 -3.779 10.667 1.00 84.31 179 HIS A O 1
ATOM 1475 N N . VAL A 1 180 ? -6.801 -2.775 12.466 1.00 88.50 180 VAL A N 1
ATOM 1476 C CA . VAL A 1 180 ? -8.019 -2.060 12.864 1.00 88.50 180 VAL A CA 1
ATOM 1477 C C . VAL A 1 180 ? -8.457 -1.049 11.803 1.00 88.50 180 VAL A C 1
ATOM 1479 O O . VAL A 1 180 ? -9.624 -1.039 11.422 1.00 88.50 180 VAL A O 1
ATOM 1482 N N . ALA A 1 181 ? -7.531 -0.247 11.271 1.00 87.00 181 ALA A N 1
ATOM 1483 C CA . ALA A 1 181 ? -7.845 0.714 10.215 1.00 87.00 181 ALA A CA 1
ATOM 1484 C C . ALA A 1 181 ? -8.361 0.032 8.932 1.00 87.00 181 ALA A C 1
ATOM 1486 O O . ALA A 1 181 ? -9.286 0.540 8.301 1.0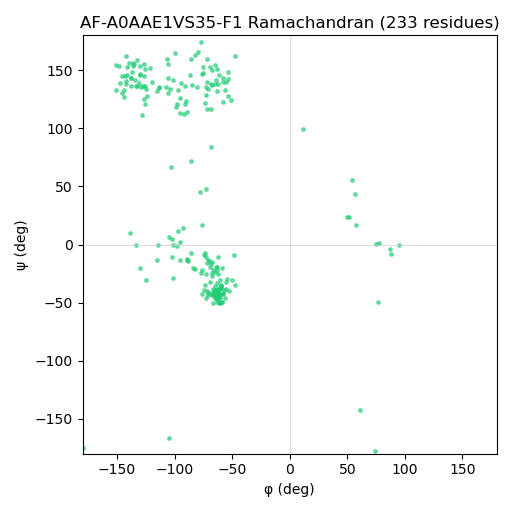0 87.00 181 ALA A O 1
ATOM 1487 N N . ASN A 1 182 ? -7.804 -1.130 8.570 1.00 83.19 182 ASN A N 1
ATOM 1488 C CA . ASN A 1 182 ? -8.276 -1.948 7.450 1.00 83.19 182 ASN A CA 1
ATOM 1489 C C . ASN A 1 182 ? -9.667 -2.531 7.721 1.00 83.19 182 ASN A C 1
ATOM 1491 O O . ASN A 1 182 ? -10.526 -2.475 6.850 1.00 83.19 182 ASN A O 1
ATOM 1495 N N . ALA A 1 183 ? -9.921 -3.036 8.928 1.00 87.00 183 ALA A N 1
ATOM 1496 C CA . ALA A 1 183 ? -11.229 -3.581 9.283 1.00 87.00 183 ALA A CA 1
ATOM 1497 C C . ALA A 1 183 ? -12.333 -2.515 9.174 1.00 87.00 183 ALA A C 1
ATOM 1499 O O . ALA A 1 183 ? -13.356 -2.752 8.535 1.00 87.00 183 ALA A O 1
ATOM 1500 N N . TRP A 1 184 ? -12.084 -1.316 9.709 1.00 90.62 184 TRP A N 1
ATOM 1501 C CA . TRP A 1 184 ? -12.972 -0.158 9.560 1.00 90.62 184 TRP A CA 1
ATOM 1502 C C . TRP A 1 184 ? -13.178 0.245 8.099 1.00 90.62 184 TRP A C 1
ATOM 1504 O O . TRP A 1 184 ? -14.247 0.687 7.697 1.00 90.62 184 TRP A O 1
ATOM 1514 N N . ALA A 1 185 ? -12.142 0.111 7.280 1.00 85.06 185 ALA A N 1
ATOM 1515 C CA . ALA A 1 185 ? -12.196 0.418 5.863 1.00 85.06 185 ALA A CA 1
ATOM 1516 C C . ALA A 1 185 ? -12.967 -0.599 5.027 1.00 85.06 185 ALA A C 1
ATOM 1518 O O . ALA A 1 185 ? -13.617 -0.232 4.045 1.00 85.06 185 ALA A O 1
ATOM 1519 N N . ASP A 1 186 ? -12.883 -1.870 5.397 1.00 86.31 186 ASP A N 1
ATOM 1520 C CA . ASP A 1 186 ? -13.519 -2.966 4.682 1.00 86.31 186 ASP A CA 1
ATOM 1521 C C . ASP A 1 186 ? -15.039 -2.945 4.814 1.00 86.31 186 ASP A C 1
ATOM 1523 O O . ASP A 1 186 ? -15.722 -3.556 3.991 1.00 86.31 186 ASP A O 1
ATOM 1527 N N . GLU A 1 187 ? -15.592 -2.164 5.748 1.00 89.81 187 GLU A N 1
ATOM 1528 C CA . GLU A 1 187 ? -17.026 -1.881 5.784 1.00 89.81 187 GLU A CA 1
ATOM 1529 C C . GLU A 1 187 ? -17.530 -1.138 4.534 1.00 89.81 187 GLU A C 1
ATOM 1531 O O . GLU A 1 187 ? -18.735 -1.098 4.292 1.00 89.81 187 GLU A O 1
ATOM 1536 N N . LYS A 1 188 ? -16.638 -0.628 3.667 1.00 85.06 188 LYS A N 1
ATOM 1537 C CA . LYS A 1 188 ? -16.995 -0.074 2.347 1.00 85.06 188 LYS A CA 1
ATOM 1538 C C . LYS A 1 188 ? -17.881 -1.006 1.518 1.00 85.06 188 LYS A C 1
ATOM 1540 O O . LYS A 1 188 ? -18.660 -0.530 0.701 1.00 85.06 188 LYS A O 1
ATOM 1545 N N . LYS A 1 189 ? -17.743 -2.327 1.701 1.00 85.94 189 LYS A N 1
ATOM 1546 C CA . LYS A 1 189 ? -18.546 -3.344 0.999 1.00 85.94 189 LYS A CA 1
ATOM 1547 C C . LYS A 1 189 ? -20.016 -3.335 1.425 1.00 85.94 189 LYS A C 1
ATOM 1549 O O . LYS A 1 189 ? -20.854 -3.893 0.730 1.00 85.94 189 LYS A O 1
ATOM 1554 N N . TYR A 1 190 ? -20.310 -2.712 2.563 1.00 89.44 190 TYR A N 1
ATOM 1555 C CA . TYR A 1 190 ? -21.644 -2.544 3.120 1.00 89.44 190 TYR A CA 1
ATOM 1556 C C . TYR A 1 190 ? -22.176 -1.116 2.956 1.00 89.44 190 TYR A C 1
ATOM 1558 O O . TYR A 1 190 ? -23.236 -0.811 3.493 1.00 89.44 190 TYR A O 1
ATOM 1566 N N . TYR A 1 191 ? -21.466 -0.236 2.243 1.00 82.94 191 TYR A N 1
ATOM 1567 C CA . TYR A 1 191 ? -21.928 1.118 1.945 1.00 82.94 191 TYR A CA 1
ATOM 1568 C C . TYR A 1 191 ? -22.549 1.183 0.548 1.00 82.94 191 TYR A C 1
ATOM 1570 O O . TYR A 1 191 ? -21.871 0.915 -0.445 1.00 82.94 191 TYR A O 1
ATOM 1578 N N . ASP A 1 192 ? -23.820 1.572 0.466 1.00 78.50 192 ASP A N 1
ATOM 1579 C CA . ASP A 1 192 ? -24.498 1.854 -0.795 1.00 78.50 192 ASP A CA 1
ATOM 1580 C C . ASP A 1 192 ? -24.300 3.330 -1.175 1.00 78.50 192 ASP A C 1
ATOM 1582 O O . ASP A 1 192 ? -24.770 4.259 -0.513 1.00 78.50 192 ASP A O 1
ATOM 1586 N N . TYR A 1 193 ? -23.582 3.545 -2.276 1.00 74.56 193 TYR A N 1
ATOM 1587 C CA . TYR A 1 193 ? -23.278 4.876 -2.796 1.00 74.56 193 TYR A CA 1
ATOM 1588 C C . TYR A 1 193 ? -24.463 5.536 -3.507 1.00 74.56 193 TYR A C 1
ATOM 1590 O O . TYR A 1 193 ? -24.469 6.759 -3.632 1.00 74.56 193 TYR A O 1
ATOM 1598 N N . ALA A 1 194 ? -25.440 4.762 -3.985 1.00 66.44 194 ALA A N 1
ATOM 1599 C CA . ALA A 1 194 ? -26.613 5.300 -4.663 1.00 66.44 194 ALA A CA 1
ATOM 1600 C C . ALA A 1 194 ? -27.602 5.896 -3.655 1.00 66.44 194 ALA A C 1
ATOM 1602 O O . ALA A 1 194 ? -28.129 6.987 -3.874 1.00 66.44 194 ALA A O 1
ATOM 1603 N N . SER A 1 195 ? -27.820 5.204 -2.535 1.00 74.69 195 SER A N 1
ATOM 1604 C CA . SER A 1 195 ? -28.684 5.669 -1.444 1.00 74.69 195 SER A CA 1
ATOM 1605 C C . SER A 1 195 ? -27.953 6.519 -0.403 1.00 74.69 195 SER A C 1
ATOM 1607 O O . SER A 1 195 ? -28.604 7.175 0.410 1.00 74.69 195 SER A O 1
ATOM 1609 N N . ASN A 1 196 ? -26.615 6.512 -0.415 1.00 71.75 196 ASN A N 1
ATOM 1610 C CA . ASN A 1 196 ? -25.773 7.141 0.600 1.00 71.75 196 ASN A CA 1
ATOM 1611 C C . ASN A 1 196 ? -26.085 6.609 2.016 1.00 71.75 196 ASN A C 1
ATOM 1613 O O . ASN A 1 196 ? -26.207 7.378 2.973 1.00 71.75 196 ASN A O 1
ATOM 1617 N N . SER A 1 197 ? -26.252 5.288 2.136 1.00 81.88 197 SER A N 1
ATOM 1618 C CA . SER A 1 197 ? -26.606 4.598 3.383 1.00 81.88 197 SER A CA 1
ATOM 1619 C C . SER A 1 197 ? -25.876 3.260 3.526 1.00 81.88 197 SER A C 1
ATOM 1621 O O . SER A 1 197 ? -25.390 2.698 2.546 1.00 81.88 197 SER A O 1
ATOM 1623 N N . CYS A 1 198 ? -25.822 2.707 4.741 1.00 84.69 198 CYS A N 1
ATOM 1624 C CA . CYS A 1 198 ? -25.409 1.312 4.905 1.00 84.69 198 CYS A CA 1
ATOM 1625 C C . CYS A 1 198 ? -26.467 0.371 4.307 1.00 84.69 198 CYS A C 1
ATOM 1627 O O . CYS A 1 198 ? -27.664 0.677 4.324 1.00 84.69 198 CYS A O 1
ATOM 1629 N N . VAL A 1 199 ? -26.023 -0.792 3.832 1.00 88.56 199 VAL A N 1
ATOM 1630 C CA . VAL A 1 199 ? -26.888 -1.937 3.536 1.00 88.56 199 VAL A CA 1
ATOM 1631 C C . VAL A 1 199 ? -27.641 -2.329 4.809 1.00 88.56 199 VAL A C 1
ATOM 1633 O O . VAL A 1 199 ? -27.075 -2.322 5.905 1.00 88.56 199 VAL A O 1
ATOM 1636 N N . GLU A 1 200 ? -28.921 -2.670 4.671 1.00 89.38 200 GLU A N 1
ATOM 1637 C CA . GLU A 1 200 ? -29.787 -3.011 5.800 1.00 89.38 200 GLU A CA 1
ATOM 1638 C C . GLU A 1 200 ? -29.176 -4.124 6.673 1.00 89.38 200 GLU A C 1
ATOM 1640 O O . GLU A 1 200 ? -28.755 -5.174 6.184 1.00 89.38 200 GLU A O 1
ATOM 1645 N N . GLY A 1 201 ? -29.098 -3.873 7.984 1.00 88.44 201 GLY A N 1
ATOM 1646 C CA . GLY A 1 201 ? -28.539 -4.808 8.965 1.00 88.44 201 GLY A CA 1
ATOM 1647 C C . GLY A 1 201 ? -27.008 -4.891 9.010 1.00 88.44 201 GLY A C 1
ATOM 1648 O O . GLY A 1 201 ? -26.482 -5.669 9.804 1.00 88.44 201 GLY A O 1
ATOM 1649 N N . GLN A 1 202 ? -26.287 -4.108 8.203 1.00 91.62 202 GLN A N 1
ATOM 1650 C CA . GLN A 1 202 ? -24.823 -4.043 8.220 1.00 91.62 202 GLN A CA 1
ATOM 1651 C C . GLN A 1 202 ? -24.317 -2.748 8.861 1.00 91.62 202 GLN A C 1
ATOM 1653 O O . GLN A 1 202 ? -24.996 -1.721 8.858 1.00 91.62 202 GLN A O 1
ATOM 1658 N N . LEU A 1 203 ? -23.092 -2.795 9.387 1.00 87.38 203 LEU A N 1
ATOM 1659 C CA . LEU A 1 203 ? -22.386 -1.622 9.895 1.00 87.38 203 LEU A CA 1
ATOM 1660 C C . LEU A 1 203 ? -21.434 -1.094 8.824 1.00 87.38 203 LEU A C 1
ATOM 1662 O O . LEU A 1 203 ? -20.711 -1.860 8.189 1.00 87.38 203 LEU A O 1
ATOM 1666 N N . CYS A 1 204 ? -21.479 0.218 8.615 1.00 88.31 204 CYS A N 1
ATOM 1667 C CA . CYS A 1 204 ? -20.569 0.940 7.729 1.00 88.31 204 CYS A CA 1
ATOM 1668 C C . CYS A 1 204 ? -20.097 2.280 8.320 1.00 88.31 204 CYS A C 1
ATOM 1670 O O . CYS A 1 204 ? -19.509 3.114 7.624 1.00 88.31 204 CYS A O 1
ATOM 1672 N N . GLY A 1 205 ? -20.400 2.505 9.604 1.00 87.56 205 GLY A N 1
ATOM 1673 C CA . GLY A 1 205 ? -20.143 3.757 10.306 1.00 87.56 205 GLY A CA 1
ATOM 1674 C C . GLY A 1 205 ? -18.656 4.083 10.360 1.00 87.56 205 GLY A C 1
ATOM 1675 O O . GLY A 1 205 ? -18.266 5.204 10.024 1.00 87.56 205 GLY A O 1
ATOM 1676 N N . ASP A 1 206 ? -17.822 3.086 10.656 1.00 90.56 206 ASP A N 1
ATOM 1677 C CA . ASP A 1 206 ? -16.383 3.283 10.766 1.00 90.56 206 ASP A CA 1
ATOM 1678 C C . ASP A 1 206 ? -15.783 3.662 9.400 1.00 90.56 206 ASP A C 1
ATOM 1680 O O . ASP A 1 206 ? -14.946 4.572 9.309 1.00 90.56 206 ASP A O 1
ATOM 1684 N N . TYR A 1 207 ? -16.258 3.033 8.315 1.00 87.94 207 TYR A N 1
ATOM 1685 C CA . TYR A 1 207 ? -15.880 3.416 6.949 1.00 87.94 207 TYR A CA 1
ATOM 1686 C C . TYR A 1 207 ? -16.296 4.852 6.629 1.00 87.94 207 TYR A C 1
ATOM 1688 O O . TYR A 1 207 ? -15.472 5.643 6.158 1.00 87.94 207 TYR A O 1
ATOM 1696 N N . THR A 1 208 ? -17.559 5.204 6.887 1.00 84.88 208 THR A N 1
ATOM 1697 C CA . THR A 1 208 ? -18.074 6.542 6.562 1.00 84.88 208 THR A CA 1
ATOM 1698 C C . THR A 1 208 ? -17.320 7.638 7.305 1.00 84.88 208 THR A C 1
ATOM 1700 O O . THR A 1 208 ? -16.975 8.650 6.693 1.00 84.88 208 THR A O 1
ATOM 1703 N N . GLN A 1 209 ? -16.959 7.416 8.571 1.00 86.88 209 GLN A N 1
ATOM 1704 C CA . GLN A 1 209 ? -16.155 8.352 9.349 1.00 86.88 209 GLN A CA 1
ATOM 1705 C C . GLN A 1 209 ? -14.737 8.511 8.772 1.00 86.88 209 GLN A C 1
ATOM 1707 O O . GLN A 1 209 ? -14.227 9.634 8.682 1.00 86.88 209 GLN A O 1
ATOM 1712 N N . ASN A 1 210 ? -14.127 7.420 8.293 1.00 84.75 210 ASN A N 1
ATOM 1713 C CA . ASN A 1 210 ? -12.817 7.454 7.638 1.00 84.75 210 ASN A CA 1
ATOM 1714 C C . ASN A 1 210 ? -12.827 8.296 6.350 1.00 84.75 210 ASN A C 1
ATOM 1716 O O . ASN A 1 210 ? -11.898 9.080 6.130 1.00 84.75 210 ASN A O 1
ATOM 1720 N N . VAL A 1 211 ? -13.869 8.191 5.511 1.00 78.75 211 VAL A N 1
ATOM 1721 C CA . VAL A 1 211 ? -13.999 8.996 4.273 1.00 78.75 211 VAL A CA 1
ATOM 1722 C C . VAL A 1 211 ? -14.629 10.366 4.471 1.00 78.75 211 VAL A C 1
ATOM 1724 O O . VAL A 1 211 ? -14.656 11.150 3.523 1.00 78.75 211 VAL A O 1
ATOM 1727 N N . TRP A 1 212 ? -15.137 10.685 5.663 1.00 78.00 212 TRP A N 1
ATOM 1728 C CA . TRP A 1 212 ? -15.996 11.850 5.825 1.00 78.00 212 TRP A CA 1
ATOM 1729 C C . TRP A 1 212 ? -15.291 13.139 5.390 1.00 78.00 212 TRP A C 1
ATOM 1731 O O . TRP A 1 212 ? -14.207 13.503 5.878 1.00 78.00 212 TRP A O 1
ATOM 1741 N N . LYS A 1 213 ? -15.906 13.839 4.430 1.00 69.62 213 LYS A N 1
ATOM 1742 C CA . LYS A 1 213 ? -15.265 14.948 3.720 1.00 69.62 213 LYS A CA 1
ATOM 1743 C C . LYS A 1 213 ? -14.993 16.146 4.610 1.00 69.62 213 LYS A C 1
ATOM 1745 O O . LYS A 1 213 ? -14.119 16.920 4.257 1.00 69.62 213 LYS A O 1
ATOM 1750 N N . SER A 1 214 ? -15.666 16.350 5.741 1.00 75.00 214 SER A N 1
ATOM 1751 C CA . SER A 1 214 ? -15.318 17.448 6.663 1.00 75.00 214 SER A CA 1
ATOM 1752 C C . SER A 1 214 ? -14.280 17.059 7.719 1.00 75.00 214 SER A C 1
ATOM 1754 O O . SER A 1 214 ? -13.714 17.948 8.354 1.00 75.00 214 SER A O 1
ATOM 1756 N N . THR A 1 215 ? -13.976 15.770 7.884 1.00 82.31 215 THR A N 1
ATOM 1757 C CA . THR A 1 215 ? -12.950 15.304 8.827 1.00 82.31 215 THR A CA 1
ATOM 1758 C C . THR A 1 215 ? -11.567 15.653 8.282 1.00 82.31 215 THR A C 1
ATOM 1760 O O . THR A 1 215 ? -11.260 15.419 7.111 1.00 82.31 215 THR A O 1
ATOM 1763 N N . ARG A 1 216 ? -10.743 16.305 9.104 1.00 81.81 216 ARG A N 1
ATOM 1764 C CA . ARG A 1 216 ? -9.416 16.822 8.707 1.00 81.81 216 ARG A CA 1
ATOM 1765 C C . ARG A 1 216 ? -8.300 16.420 9.652 1.00 81.81 216 ARG A C 1
ATOM 1767 O O . ARG A 1 216 ? -7.143 16.491 9.262 1.00 81.81 216 ARG A O 1
ATOM 1774 N N . ARG A 1 217 ? -8.648 16.051 10.879 1.00 88.31 217 ARG A N 1
ATOM 1775 C CA . ARG A 1 217 ? -7.723 15.777 11.970 1.00 88.31 217 ARG A CA 1
ATOM 1776 C C . ARG A 1 217 ? -8.028 14.395 12.515 1.00 88.31 217 ARG A C 1
ATOM 1778 O O . ARG A 1 217 ? -9.172 13.963 12.406 1.00 88.31 217 ARG A O 1
ATOM 1785 N N . VAL A 1 218 ? -7.009 13.734 13.045 1.00 92.38 218 VAL A N 1
ATOM 1786 C CA . VAL A 1 218 ? -7.166 12.442 13.709 1.00 92.38 218 VAL A CA 1
ATOM 1787 C C . VAL A 1 218 ? -6.196 12.307 14.873 1.00 92.38 218 VAL A C 1
ATOM 1789 O O . VAL A 1 218 ? -5.054 12.767 14.792 1.00 92.38 218 VAL A O 1
ATOM 1792 N N . GLY A 1 219 ? -6.630 11.647 15.935 1.00 93.50 219 GLY A N 1
ATOM 1793 C CA . GLY A 1 219 ? -5.767 11.175 17.006 1.00 93.50 219 GLY A CA 1
ATOM 1794 C C . GLY A 1 219 ? -6.261 9.841 17.543 1.00 93.50 219 GLY A C 1
ATOM 1795 O O . GLY A 1 219 ? -7.447 9.663 17.796 1.00 93.50 219 GLY A O 1
ATOM 1796 N N . CYS A 1 220 ? -5.346 8.890 17.708 1.00 95.06 220 CYS A N 1
ATOM 1797 C CA . CYS A 1 220 ? -5.683 7.516 18.069 1.00 95.06 220 CYS A CA 1
ATOM 1798 C C . CYS A 1 220 ? -4.919 7.040 19.298 1.00 95.06 220 CYS A C 1
ATOM 1800 O O . CYS A 1 220 ? -3.799 7.476 19.568 1.00 95.06 220 CYS A O 1
ATOM 1802 N N . ALA A 1 221 ? -5.485 6.059 19.992 1.00 94.50 221 ALA A N 1
ATOM 1803 C CA . ALA A 1 221 ? -4.831 5.376 21.093 1.00 94.50 221 ALA A CA 1
ATOM 1804 C C . ALA A 1 221 ? -5.039 3.866 21.034 1.00 94.50 221 ALA A C 1
ATOM 1806 O O . ALA A 1 221 ? -6.078 3.368 20.604 1.00 94.50 221 ALA A O 1
ATOM 1807 N N . ARG A 1 222 ? -4.034 3.143 21.531 1.00 91.62 222 ARG A N 1
ATOM 1808 C CA . ARG A 1 222 ? -4.046 1.691 21.704 1.00 91.62 222 ARG A CA 1
ATOM 1809 C C . ARG A 1 222 ? -3.734 1.355 23.155 1.00 91.62 222 ARG A C 1
ATOM 1811 O O . ARG A 1 222 ? -2.763 1.865 23.714 1.00 91.62 222 ARG A O 1
ATOM 1818 N N . VAL A 1 223 ? -4.512 0.456 23.746 1.00 91.12 223 VAL A N 1
ATOM 1819 C CA . VAL A 1 223 ? -4.300 -0.030 25.111 1.00 91.12 223 VAL A CA 1
ATOM 1820 C C . VAL A 1 223 ? -4.430 -1.547 25.173 1.00 91.12 223 VAL A C 1
ATOM 1822 O O . VAL A 1 223 ? -5.287 -2.130 24.516 1.00 91.12 223 VAL A O 1
ATOM 1825 N N . ILE A 1 224 ? -3.585 -2.188 25.980 1.00 89.25 224 ILE A N 1
ATOM 1826 C CA . ILE A 1 224 ? -3.762 -3.589 26.371 1.00 89.25 224 ILE A CA 1
ATOM 1827 C C . ILE A 1 224 ? -4.607 -3.596 27.645 1.00 89.25 224 ILE A C 1
ATOM 1829 O O . ILE A 1 224 ? -4.271 -2.932 28.631 1.00 89.25 224 ILE A O 1
ATOM 1833 N N . ARG A 1 225 ? -5.733 -4.299 27.596 1.00 87.06 225 ARG A N 1
ATOM 1834 C CA . ARG A 1 225 ? -6.702 -4.434 28.683 1.00 87.06 225 ARG A CA 1
ATOM 1835 C C . ARG A 1 225 ? -6.250 -5.509 29.664 1.00 87.06 225 ARG A C 1
ATOM 1837 O O . ARG A 1 225 ? -5.439 -6.365 29.320 1.00 87.06 225 ARG A O 1
ATOM 1844 N N . ASN A 1 226 ? -6.820 -5.519 30.867 1.00 87.12 226 ASN A N 1
ATOM 1845 C CA . ASN A 1 226 ? -6.442 -6.493 31.903 1.00 87.12 226 ASN A CA 1
ATOM 1846 C C . ASN A 1 226 ? -6.757 -7.941 31.496 1.00 87.12 226 ASN A C 1
ATOM 1848 O O . ASN A 1 226 ? -6.147 -8.874 32.005 1.00 87.12 226 ASN A O 1
ATOM 1852 N N . SER A 1 227 ? -7.679 -8.130 30.550 1.00 84.25 227 SER A N 1
ATOM 1853 C CA . SER A 1 227 ? -7.963 -9.432 29.955 1.00 84.25 227 SER A CA 1
ATOM 1854 C C . SER A 1 227 ? -6.906 -9.933 28.965 1.00 84.25 227 SER A C 1
ATOM 1856 O O . SER A 1 227 ? -7.018 -11.067 28.514 1.00 84.25 227 SER A O 1
ATOM 1858 N N . GLY A 1 228 ? -5.924 -9.107 28.586 1.00 86.12 228 GLY A N 1
ATOM 1859 C CA . GLY A 1 228 ? -4.959 -9.394 27.517 1.00 86.12 228 GLY A CA 1
ATOM 1860 C C . GLY A 1 228 ? -5.423 -8.974 26.116 1.00 86.12 228 GLY A C 1
ATOM 1861 O O . GLY A 1 228 ? -4.627 -8.975 25.178 1.00 86.12 228 GLY A O 1
ATOM 1862 N N . ASP A 1 229 ? -6.684 -8.561 25.971 1.00 88.88 229 ASP A N 1
ATOM 1863 C CA . ASP A 1 229 ? -7.224 -8.029 24.718 1.00 88.88 229 ASP A CA 1
ATOM 1864 C C . ASP A 1 229 ? -6.720 -6.598 24.470 1.00 88.88 229 ASP A C 1
ATOM 1866 O O . ASP A 1 229 ? -6.428 -5.842 25.399 1.00 88.88 229 ASP A O 1
ATOM 1870 N N . VAL A 1 230 ? -6.646 -6.195 23.211 1.00 90.00 230 VAL A N 1
ATOM 1871 C CA . VAL A 1 230 ? -6.309 -4.837 22.785 1.00 90.00 230 VAL A CA 1
ATOM 1872 C C . VAL A 1 230 ? -7.596 -4.052 22.568 1.00 90.00 230 VAL A C 1
ATOM 1874 O O . VAL A 1 230 ? -8.545 -4.571 21.991 1.00 90.00 230 VAL A O 1
ATOM 1877 N N . PHE A 1 231 ? -7.620 -2.792 22.996 1.00 92.19 231 PHE A N 1
ATOM 1878 C CA . PHE A 1 231 ? -8.641 -1.816 22.617 1.00 92.19 231 PHE A CA 1
ATOM 1879 C C . PHE A 1 231 ? -7.999 -0.633 21.907 1.00 92.19 231 PHE A C 1
ATOM 1881 O O . PHE A 1 231 ? -6.919 -0.170 22.292 1.00 92.19 231 PHE A O 1
ATOM 1888 N N . MET A 1 232 ? -8.672 -0.164 20.865 1.00 93.12 232 MET A N 1
ATOM 1889 C CA . MET A 1 232 ? -8.269 0.963 20.046 1.00 93.12 232 MET A CA 1
ATOM 1890 C C . MET A 1 232 ? -9.433 1.929 19.872 1.00 93.12 232 MET A C 1
ATOM 1892 O O . MET A 1 232 ? -10.566 1.503 19.667 1.00 93.12 232 MET A O 1
ATOM 1896 N N . THR A 1 233 ? -9.129 3.220 19.949 1.00 93.69 233 THR A N 1
ATOM 1897 C CA . THR A 1 233 ? -10.063 4.310 19.650 1.00 93.69 233 THR A CA 1
ATOM 1898 C C . THR A 1 233 ? -9.339 5.385 18.842 1.00 93.69 233 THR A C 1
ATOM 1900 O O . THR A 1 233 ? -8.141 5.612 19.057 1.00 93.69 233 THR A O 1
ATOM 1903 N N . CYS A 1 234 ? -10.044 5.991 17.892 1.00 92.88 234 CYS A N 1
ATOM 1904 C CA . CYS A 1 234 ? -9.592 7.109 17.072 1.00 92.88 234 CYS A CA 1
ATOM 1905 C C . CYS A 1 234 ? -10.674 8.187 17.020 1.00 92.88 234 CYS A C 1
ATOM 1907 O O . CYS A 1 234 ? -11.838 7.861 16.793 1.00 92.88 234 CYS A O 1
ATOM 1909 N N . ASN A 1 235 ? -10.265 9.448 17.163 1.00 89.44 235 ASN A N 1
ATOM 1910 C CA . ASN A 1 235 ? -11.111 10.646 17.159 1.00 89.44 235 ASN A CA 1
ATOM 1911 C C . ASN A 1 235 ? -10.662 11.659 16.110 1.00 89.44 235 ASN A C 1
ATOM 1913 O O . ASN A 1 235 ? -9.435 11.711 15.858 1.00 89.44 235 ASN A O 1
#

Secondary structure (DSSP, 8-state):
-PPPPEE-HHHHHHHHHHHHHTTTT-----SS-TT--SSEEEEEEESSS---HHHHHHHHHHGGGGEETTTTEEPTT---HHHHHHT-TT--EEEEEEEE-TTS-EEEEEEEES-S--TTTTTTTPPPPEE-HHHHHHHHHHHHHTSS------SS-TTS-S---EEEEEEGGG--HHHHHHHHHHGGGGEETTTTEEPTT---HHHHHHH-TT--EE-EEEEE-TTSEEEEEE-

InterPro domains:
  IPR001283 Cysteine-rich secretory protein-related [PR00837] (5-23)
  IPR001283 Cysteine-rich secretory protein-related [PR00837] (56-69)
  IPR001283 Cysteine-rich secretory protein-related [PR00837] (80-96)
  IPR001283 Cysteine-rich secretory protein-related [PR00837] (107-120)
  IPR001283 Cysteine-rich secretory protein-related [PTHR10334] (3-120)
  IPR002413 Venom allergen 5-like [PR00838] (5-23)
  IPR002413 Venom allergen 5-like [PR00838] (54-69)
  IPR002413 Venom allergen 5-like [PR00838] (79-98)
  IPR014044 CAP domain [PF00188] (4-112)
  IPR014044 CAP domain [PF00188] (121-235)
  IPR014044 CAP domain [SM00198] (2-120)
  IPR014044 CAP domain [SM00198] (121-235)
  IPR018244 Allergen V5/Tpx-1-related, conserved site [PS01009] (81-91)
  IPR018244 Allergen V5/Tpx-1-related, conserved site [PS01010] (107-118)
  IPR035940 CAP superfamily [G3DSA:3.40.33.10] (2-121)
  IPR035940 CAP superfamily [G3DSA:3.40.33.10] (122-235)
  IPR035940 CAP superfamily [SSF55797] (3-119)
  IPR035940 CAP superfamily [SSF55797] (127-235)

Solvent-accessible surface area (backbone atoms only — not comparable to full-atom values): 13267 Å² total; per-residue (Å²): 134,87,77,76,71,39,82,34,71,68,37,22,52,51,18,40,53,46,33,59,75,28,24,82,74,50,59,96,67,73,92,49,64,93,74,58,70,84,49,19,76,41,77,43,71,41,88,42,70,80,75,47,73,66,56,49,53,49,58,30,50,57,22,48,83,42,45,41,79,89,82,46,43,56,44,87,97,58,68,32,67,48,22,49,43,74,70,26,88,76,38,43,32,36,14,55,26,78,38,68,18,78,86,43,23,28,32,34,28,37,28,27,38,53,41,41,86,60,79,58,23,60,58,66,71,43,76,78,65,41,83,33,71,68,36,21,53,48,20,40,54,52,45,62,70,44,33,83,49,98,62,94,71,75,94,61,71,93,82,80,64,100,66,64,74,43,74,51,73,44,66,45,91,72,58,37,75,51,52,51,54,47,56,33,43,59,22,51,83,30,46,38,80,90,78,72,41,53,41,90,97,49,72,25,63,48,22,50,59,65,52,34,84,86,60,50,60,34,12,56,25,78,36,75,24,81,86,55,32,28,39,36,31,35,52